Protein AF-A0A7W4D0J0-F1 (afdb_monomer)

Solvent-accessible surface area (backbone atoms only — not comparable to full-atom values): 19447 Å² total; per-residue (Å²): 85,48,72,39,85,46,61,70,65,54,60,53,56,72,41,51,43,76,65,39,27,40,36,37,38,21,31,26,84,44,58,26,41,44,49,47,51,55,49,53,53,56,49,51,52,53,43,49,76,71,70,48,55,64,28,48,69,33,36,41,41,40,35,78,34,48,88,71,75,48,74,63,45,51,44,17,53,50,44,37,49,50,46,51,52,56,42,40,76,74,67,37,57,92,37,53,45,79,44,83,39,64,39,92,66,54,66,72,56,54,52,50,57,53,43,63,74,42,67,88,49,70,63,31,56,32,35,42,34,40,51,56,46,40,54,69,75,56,46,49,48,53,52,52,38,54,76,67,48,72,44,55,80,33,40,44,97,78,33,47,41,35,40,35,36,39,38,58,62,40,59,64,86,76,88,65,92,58,68,70,65,52,49,25,21,72,79,77,64,36,44,54,47,66,60,44,54,89,25,50,31,31,42,39,37,30,34,44,26,72,63,52,61,64,42,51,51,54,52,52,44,41,66,77,56,40,81,79,28,53,72,47,46,34,42,34,37,54,40,41,79,91,42,49,69,52,31,51,51,41,52,60,68,34,41,67,60,56,60,60,32,73,79,76,44,45,79,47,79,27,64,48,63,68,56,41,50,55,50,54,52,54,53,51,53,52,46,46,56,47,25,73,75,67,34,32,24,23,38,38,40,35,56,51,44,63,64,71,50,50,54,41,51,49,42,54,49,51,57,48,58,71,69,49,85,77,56,94,36,59,48,76,41,45,27,40,79,52,50,90,56,75,85,62,72,78,46,40,60,61,40,61,77,49,35,26,38,58,43,74,63,126

Radius of gyration: 20.84 Å; Cα contacts (8 Å, |Δi|>4): 678; chains: 1; bounding box: 52×44×59 Å

Nearest PDB structures (foldseek):
  6m22-assembly1_B  TM=2.836E-01  e=1.376E-06  Homo sapiens
  7aio-assembly1_A  TM=2.657E-01  e=1.080E-05  Homo sapiens
  7aio-assembly1_B  TM=2.610E-01  e=9.007E-06  Homo sapiens
  7ain-assembly1_A  TM=2.705E-01  e=1.864E-05  Homo sapiens
  3sp1-assembly2_B  TM=3.494E-01  e=1.557E+00  Borreliella burgdorferi

Structure (mmCIF, N/CA/C/O backbone):
data_AF-A0A7W4D0J0-F1
#
_entry.id   AF-A0A7W4D0J0-F1
#
loop_
_atom_site.group_PDB
_atom_site.id
_atom_site.type_symbol
_atom_site.label_atom_id
_atom_site.label_alt_id
_atom_site.label_comp_id
_atom_site.label_asym_id
_atom_site.label_entity_id
_atom_site.label_seq_id
_atom_site.pdbx_PDB_ins_code
_atom_site.Cartn_x
_atom_site.Cartn_y
_atom_site.Cartn_z
_atom_site.occupancy
_atom_site.B_iso_or_equiv
_atom_site.auth_seq_id
_atom_site.auth_comp_id
_atom_site.auth_asym_id
_atom_site.auth_atom_id
_atom_site.pdbx_PDB_model_num
ATOM 1 N N . MET A 1 1 ? 10.693 -11.941 3.455 1.00 68.25 1 MET A N 1
ATOM 2 C CA . MET A 1 1 ? 9.264 -11.727 3.727 1.00 68.25 1 MET A CA 1
ATOM 3 C C . MET A 1 1 ? 8.551 -11.563 2.391 1.00 68.25 1 MET A C 1
ATOM 5 O O . MET A 1 1 ? 9.174 -11.011 1.487 1.00 68.25 1 MET A O 1
ATOM 9 N N . MET A 1 2 ? 7.319 -12.044 2.232 1.00 76.00 2 MET A N 1
ATOM 10 C CA . MET A 1 2 ? 6.492 -11.814 1.034 1.00 76.00 2 MET A CA 1
ATOM 11 C C . MET A 1 2 ? 5.086 -11.385 1.456 1.00 76.00 2 MET A C 1
ATOM 13 O O . MET A 1 2 ? 4.587 -11.848 2.477 1.00 76.00 2 MET A O 1
ATOM 17 N N . ILE A 1 3 ? 4.465 -10.499 0.676 1.00 83.88 3 ILE A N 1
ATOM 18 C CA . ILE A 1 3 ? 3.048 -10.170 0.835 1.00 83.88 3 ILE A CA 1
ATOM 19 C C . ILE A 1 3 ? 2.215 -11.210 0.086 1.00 83.88 3 ILE A C 1
ATOM 21 O O . ILE A 1 3 ? 2.448 -11.454 -1.100 1.00 83.88 3 ILE A O 1
ATOM 25 N N . ARG A 1 4 ? 1.243 -11.815 0.764 1.00 85.50 4 ARG A N 1
ATOM 26 C CA . ARG A 1 4 ? 0.349 -12.817 0.178 1.00 85.50 4 ARG A CA 1
ATOM 27 C C . ARG A 1 4 ? -1.093 -12.424 0.430 1.00 85.50 4 ARG A C 1
ATOM 29 O O . ARG A 1 4 ? -1.445 -12.125 1.560 1.00 85.50 4 ARG A O 1
ATOM 36 N N . GLU A 1 5 ? -1.928 -12.429 -0.608 1.00 86.94 5 GLU A N 1
ATOM 37 C CA . GLU A 1 5 ? -3.372 -12.253 -0.414 1.00 86.94 5 GLU A CA 1
ATOM 38 C C . GLU A 1 5 ? -3.950 -13.463 0.327 1.00 86.94 5 GLU A C 1
ATOM 40 O O . GLU A 1 5 ? -3.684 -14.612 -0.042 1.00 86.94 5 GLU A O 1
ATOM 45 N N . ILE A 1 6 ? -4.720 -13.184 1.373 1.00 86.81 6 ILE A N 1
ATOM 46 C CA . ILE A 1 6 ? -5.318 -14.171 2.271 1.00 86.81 6 ILE A CA 1
ATOM 47 C C . ILE A 1 6 ? -6.839 -14.014 2.312 1.00 86.81 6 ILE A C 1
ATOM 49 O O . ILE A 1 6 ? -7.385 -12.986 1.903 1.00 86.81 6 ILE A O 1
ATOM 53 N N . ASP A 1 7 ? -7.528 -15.056 2.779 1.00 86.31 7 ASP A N 1
ATOM 54 C CA . ASP A 1 7 ? -8.983 -15.032 2.912 1.00 86.31 7 ASP A CA 1
ATOM 55 C C . ASP A 1 7 ? -9.422 -14.013 3.978 1.00 86.31 7 ASP A C 1
ATOM 57 O O . ASP A 1 7 ? -8.745 -13.807 4.987 1.00 86.31 7 ASP A O 1
ATOM 61 N N . ASN A 1 8 ? -10.595 -13.416 3.772 1.00 81.75 8 ASN A N 1
ATOM 62 C CA . ASN A 1 8 ? -11.261 -12.595 4.774 1.00 81.75 8 ASN A CA 1
ATOM 63 C C . ASN A 1 8 ? -11.624 -13.375 6.042 1.00 81.75 8 ASN A C 1
ATOM 65 O O . ASN A 1 8 ? -11.704 -12.765 7.106 1.00 81.75 8 ASN A O 1
ATOM 69 N N . GLU A 1 9 ? -11.743 -14.701 5.970 1.00 85.56 9 GLU A N 1
ATOM 70 C CA . GLU A 1 9 ? -11.895 -15.536 7.165 1.00 85.56 9 GLU A CA 1
ATOM 71 C C . GLU A 1 9 ? -10.684 -15.437 8.109 1.00 85.56 9 GLU A C 1
ATOM 73 O O . GLU A 1 9 ? -10.846 -15.483 9.325 1.00 85.56 9 GLU A O 1
ATOM 78 N N . GLN A 1 10 ? -9.478 -15.170 7.595 1.00 85.12 10 GLN A N 1
ATOM 79 C CA . GLN A 1 10 ? -8.313 -14.987 8.466 1.00 85.12 10 GLN A CA 1
ATOM 80 C C . GLN A 1 10 ? -8.421 -13.725 9.326 1.00 85.12 10 GLN A C 1
ATOM 82 O O . GLN A 1 10 ? -7.955 -13.723 10.458 1.00 85.12 10 GLN A O 1
ATOM 87 N N . LEU A 1 11 ? -9.093 -12.664 8.860 1.00 87.38 11 LEU A N 1
ATOM 88 C CA . LEU A 1 11 ? -9.362 -11.501 9.717 1.00 87.38 11 LEU A CA 1
ATOM 89 C C . LEU A 1 11 ? -10.293 -11.860 10.874 1.00 87.38 11 LEU A C 1
ATOM 91 O O . LEU A 1 11 ? -10.118 -11.342 11.974 1.00 87.38 11 LEU A O 1
ATOM 95 N N . ARG A 1 12 ? -11.254 -12.761 10.647 1.00 91.00 12 ARG A N 1
ATOM 96 C CA . ARG A 1 12 ? -12.086 -13.296 11.724 1.00 91.00 12 ARG A CA 1
ATOM 97 C C . ARG A 1 12 ? -11.237 -14.078 12.721 1.00 91.00 12 ARG A C 1
ATOM 99 O O . ARG A 1 12 ? -11.352 -13.823 13.916 1.00 91.00 12 ARG A O 1
ATOM 106 N N . GLU A 1 13 ? -10.376 -14.975 12.248 1.00 90.44 13 GLU A N 1
ATOM 107 C CA . GLU A 1 13 ? -9.458 -15.740 13.103 1.00 90.44 13 GLU A CA 1
ATOM 108 C C . GLU A 1 13 ? -8.571 -14.811 13.947 1.00 90.44 13 GLU A C 1
ATOM 110 O O . GLU A 1 13 ? -8.467 -14.997 15.159 1.00 90.44 13 GLU A O 1
ATOM 115 N N . CYS A 1 14 ? -8.041 -13.735 13.354 1.00 89.50 14 CYS A N 1
ATOM 116 C CA . CYS A 1 14 ? -7.263 -12.713 14.059 1.00 89.50 14 CYS A CA 1
ATOM 117 C C . CYS A 1 14 ? -8.036 -11.982 15.161 1.00 89.50 14 CYS A C 1
ATOM 119 O O . CYS A 1 14 ? -7.408 -11.339 15.995 1.00 89.50 14 CYS A O 1
ATOM 121 N N . MET A 1 15 ? -9.371 -12.009 15.158 1.00 92.69 15 MET A N 1
ATOM 122 C CA . MET A 1 15 ? -10.219 -11.303 16.125 1.00 92.69 15 MET A CA 1
ATOM 123 C C . MET A 1 15 ? -10.783 -12.219 17.221 1.00 92.69 15 MET A C 1
ATOM 125 O O . MET A 1 15 ? -11.384 -11.714 18.174 1.00 92.69 15 MET A O 1
ATOM 129 N N . VAL A 1 16 ? -10.580 -13.537 17.123 1.00 94.06 16 VAL A N 1
ATOM 130 C CA . VAL A 1 16 ? -11.075 -14.532 18.086 1.00 94.06 16 VAL A CA 1
ATOM 131 C C . VAL A 1 16 ? -9.975 -14.932 19.073 1.00 94.06 16 VAL A C 1
ATOM 133 O O . VAL A 1 16 ? -8.853 -15.241 18.680 1.00 94.06 16 VAL A O 1
ATOM 136 N N . GLY A 1 17 ? -10.277 -14.933 20.374 1.00 92.81 17 GLY A N 1
ATOM 137 C CA . GLY A 1 17 ? -9.330 -15.293 21.441 1.00 92.81 17 GLY A CA 1
ATOM 138 C C . GLY A 1 17 ? -9.181 -14.232 22.534 1.00 92.81 17 GLY A C 1
ATOM 139 O O . GLY A 1 17 ? -10.081 -13.423 22.748 1.00 92.81 17 GLY A O 1
ATOM 140 N N . THR A 1 18 ? -8.052 -14.263 23.247 1.00 89.56 18 THR A N 1
ATOM 141 C CA . THR A 1 18 ? -7.805 -13.444 24.450 1.00 89.56 18 THR A CA 1
ATOM 142 C C . THR A 1 18 ? -6.736 -12.376 24.274 1.00 89.56 18 THR A C 1
ATOM 144 O O . THR A 1 18 ? -6.814 -11.334 24.921 1.00 89.56 18 THR A O 1
ATOM 147 N N . ASP A 1 19 ? -5.757 -12.617 23.408 1.00 91.25 19 ASP A N 1
ATOM 148 C CA . ASP A 1 19 ? -4.592 -11.751 23.268 1.00 91.25 19 ASP A CA 1
ATOM 149 C C . ASP A 1 19 ? -4.904 -10.482 22.467 1.00 91.25 19 ASP A C 1
ATOM 151 O O . ASP A 1 19 ? -5.725 -10.507 21.543 1.00 91.25 19 ASP A O 1
ATOM 155 N N . PRO A 1 20 ? -4.280 -9.345 22.810 1.00 92.81 20 PRO A N 1
ATOM 156 C CA . PRO A 1 20 ? -4.584 -8.072 22.182 1.00 92.81 20 PRO A CA 1
ATOM 157 C C . PRO A 1 20 ? -4.131 -8.017 20.728 1.00 92.81 20 PRO A C 1
ATOM 159 O O . PRO A 1 20 ? -3.080 -8.533 20.341 1.00 92.81 20 PRO A O 1
ATOM 162 N N . VAL A 1 21 ? -4.932 -7.308 19.935 1.00 95.56 21 VAL A N 1
ATOM 163 C CA . VAL A 1 21 ? -4.672 -7.040 18.521 1.00 95.56 21 VAL A CA 1
ATOM 164 C C . VAL A 1 21 ? -4.492 -5.545 18.336 1.00 95.56 21 VAL A C 1
ATOM 166 O O . VAL A 1 21 ? -5.373 -4.757 18.694 1.00 95.56 21 VAL A O 1
ATOM 169 N N . LEU A 1 22 ? -3.365 -5.148 17.750 1.00 96.50 22 LEU A N 1
ATOM 170 C CA . LEU A 1 22 ? -3.152 -3.767 17.332 1.00 96.50 22 LEU A CA 1
ATOM 171 C C . LEU A 1 22 ? -3.845 -3.533 15.988 1.00 96.50 22 LEU A C 1
ATOM 173 O O . LEU A 1 22 ? -3.577 -4.232 15.018 1.00 96.50 22 LEU A O 1
ATOM 177 N N . VAL A 1 23 ? -4.695 -2.520 15.902 1.00 97.06 23 VAL A N 1
ATOM 178 C CA . VAL A 1 23 ? -5.321 -2.079 14.658 1.00 97.06 23 VAL A CA 1
ATOM 179 C C . VAL A 1 23 ? -4.812 -0.684 14.326 1.00 97.06 23 VAL A C 1
ATOM 181 O O . VAL A 1 23 ? -5.053 0.265 15.068 1.00 97.06 23 VAL A O 1
ATOM 184 N N . VAL A 1 24 ? -4.098 -0.548 13.212 1.00 96.50 24 VAL A N 1
ATOM 185 C CA . VAL A 1 24 ? -3.549 0.731 12.752 1.00 96.50 24 VAL A CA 1
ATOM 186 C C . VAL A 1 24 ? -4.387 1.235 11.589 1.00 96.50 24 VAL A C 1
ATOM 188 O O . VAL A 1 24 ? -4.490 0.564 10.565 1.00 96.50 24 VAL A O 1
ATOM 191 N N . ILE A 1 25 ? -4.951 2.432 11.724 1.00 96.19 25 ILE A N 1
ATOM 192 C CA . ILE A 1 25 ? -5.679 3.107 10.646 1.00 96.19 25 ILE A CA 1
ATOM 193 C C . ILE A 1 25 ? -5.084 4.486 10.397 1.00 96.19 25 ILE A C 1
ATOM 195 O O . ILE A 1 25 ? -4.613 5.153 11.319 1.00 96.19 25 ILE A O 1
ATOM 199 N N . ALA A 1 26 ? -5.150 4.947 9.149 1.00 93.44 26 ALA A N 1
ATOM 200 C CA . ALA A 1 26 ? -4.758 6.310 8.813 1.00 93.44 26 ALA A CA 1
ATOM 201 C C . ALA A 1 26 ? -5.806 7.027 7.958 1.00 93.44 26 ALA A C 1
ATOM 203 O O . ALA A 1 26 ? -5.561 7.250 6.767 1.00 93.44 26 ALA A O 1
ATOM 204 N N . PRO A 1 27 ? -6.971 7.391 8.536 1.00 90.81 27 PRO A N 1
ATOM 205 C CA . PRO A 1 27 ? -8.002 8.121 7.816 1.00 90.81 27 PRO A CA 1
ATOM 206 C C . PRO A 1 27 ? -7.421 9.354 7.120 1.00 90.81 27 PRO A C 1
ATOM 208 O O . PRO A 1 27 ? -6.717 10.168 7.720 1.00 90.81 27 PRO A O 1
ATOM 211 N N . ASN A 1 28 ? -7.706 9.470 5.827 1.00 85.62 28 ASN A N 1
ATOM 212 C CA . ASN A 1 28 ? -7.154 10.507 4.962 1.00 85.62 28 ASN A CA 1
ATOM 213 C C . ASN A 1 28 ? -8.304 11.193 4.205 1.00 85.62 28 ASN A C 1
ATOM 215 O O . ASN A 1 28 ? -9.432 11.218 4.696 1.00 85.62 28 ASN A O 1
ATOM 219 N N . PHE A 1 29 ? -8.050 11.752 3.022 1.00 80.88 29 PHE A N 1
ATOM 220 C CA . PHE A 1 29 ? -9.083 12.390 2.192 1.00 80.88 29 PHE A CA 1
ATOM 221 C C . PHE A 1 29 ? -10.245 11.454 1.824 1.00 80.88 29 PHE A C 1
ATOM 223 O O . PHE A 1 29 ? -11.353 11.914 1.585 1.00 80.88 29 PHE A O 1
ATOM 230 N N . GLU A 1 30 ? -9.981 10.151 1.784 1.00 81.94 30 GLU A N 1
ATOM 231 C CA . GLU A 1 30 ? -10.889 9.124 1.278 1.00 81.94 30 GLU A CA 1
ATOM 232 C C . GLU A 1 30 ? -11.608 8.404 2.419 1.00 81.94 30 GLU A C 1
ATOM 234 O O . GLU A 1 30 ? -11.058 8.212 3.506 1.00 81.94 30 GLU A O 1
ATOM 239 N N . GLU A 1 31 ? -12.803 7.895 2.141 1.00 86.75 31 GLU A N 1
ATOM 240 C CA . GLU A 1 31 ? -13.633 7.174 3.108 1.00 86.75 31 GLU A CA 1
ATOM 241 C C . GLU A 1 31 ? -13.147 5.741 3.382 1.00 86.75 31 GLU A C 1
ATOM 243 O O . GLU A 1 31 ? -13.713 5.042 4.218 1.00 86.75 31 GLU A O 1
ATOM 248 N N . ARG A 1 32 ? -12.086 5.282 2.708 1.00 90.38 32 ARG A N 1
ATOM 249 C CA . ARG A 1 32 ? -11.657 3.873 2.701 1.00 90.38 32 ARG A CA 1
ATOM 250 C C . ARG A 1 32 ? -11.250 3.339 4.077 1.00 90.38 32 ARG A C 1
ATOM 252 O O . ARG A 1 32 ? -11.619 2.215 4.404 1.00 90.38 32 ARG A O 1
ATOM 259 N N . SER A 1 33 ? -10.591 4.149 4.907 1.00 93.00 33 SER A N 1
ATOM 260 C CA . SER A 1 33 ? -10.287 3.760 6.296 1.00 93.00 33 SER A CA 1
ATOM 261 C C . SER A 1 33 ? -11.520 3.714 7.191 1.00 93.00 33 SER A C 1
ATOM 263 O O . SER A 1 33 ? -11.557 2.918 8.121 1.00 93.00 33 SER A O 1
ATOM 265 N N . ARG A 1 34 ? -12.547 4.526 6.908 1.00 92.19 34 ARG A N 1
ATOM 266 C CA . ARG A 1 34 ? -13.834 4.420 7.613 1.00 92.19 34 ARG A CA 1
ATOM 267 C C . ARG A 1 34 ? -14.548 3.134 7.221 1.00 92.19 34 ARG A C 1
ATOM 269 O O . ARG A 1 34 ? -14.943 2.378 8.090 1.00 92.19 34 ARG A O 1
ATOM 276 N N . GLY A 1 35 ? -14.571 2.821 5.927 1.00 92.50 35 GLY A N 1
ATOM 277 C CA . GLY A 1 35 ? -15.095 1.546 5.444 1.00 92.50 35 GLY A CA 1
ATOM 278 C C . GLY A 1 35 ? -14.387 0.323 6.039 1.00 92.50 35 GLY A C 1
ATOM 279 O O . GLY A 1 35 ? -15.026 -0.695 6.287 1.00 92.50 35 GLY A O 1
ATOM 280 N N . PHE A 1 36 ? -13.083 0.424 6.317 1.00 95.25 36 PHE A N 1
ATOM 281 C CA . PHE A 1 36 ? -12.361 -0.605 7.067 1.00 95.25 36 PHE A CA 1
ATOM 282 C C . PHE A 1 36 ? -12.853 -0.713 8.520 1.00 95.25 36 PHE A C 1
ATOM 284 O O . PHE A 1 36 ? -13.129 -1.821 8.975 1.00 95.25 36 PHE A O 1
ATOM 291 N N . VAL A 1 37 ? -13.004 0.412 9.231 1.00 95.81 37 VAL A N 1
ATOM 292 C CA . VAL A 1 37 ? -13.551 0.438 10.602 1.00 95.81 37 VAL A CA 1
ATOM 293 C C . VAL A 1 37 ? -14.946 -0.187 10.643 1.00 95.81 37 VAL A C 1
ATOM 295 O O . VAL A 1 37 ? -15.164 -1.105 11.431 1.00 95.81 37 VAL A O 1
ATOM 298 N N . ASP A 1 38 ? -15.843 0.220 9.742 1.00 94.38 38 ASP A N 1
ATOM 299 C CA . ASP A 1 38 ? -17.196 -0.335 9.621 1.00 94.38 38 ASP A CA 1
ATOM 300 C C . ASP A 1 38 ? -17.161 -1.859 9.430 1.00 94.38 38 ASP A C 1
ATOM 302 O O . ASP A 1 38 ? -17.920 -2.596 10.061 1.00 94.38 38 ASP A O 1
ATOM 306 N N . HIS A 1 39 ? -16.248 -2.352 8.585 1.00 94.44 39 HIS A N 1
ATOM 307 C CA . HIS A 1 39 ? -16.091 -3.782 8.337 1.00 94.44 39 HIS A CA 1
ATOM 308 C C . HIS A 1 39 ? -15.617 -4.543 9.581 1.00 94.44 39 HIS A C 1
ATOM 310 O O . HIS A 1 39 ? -16.178 -5.588 9.907 1.00 94.44 39 HIS A O 1
ATOM 316 N N . VAL A 1 40 ? -14.608 -4.022 10.287 1.00 95.12 40 VAL A N 1
ATOM 317 C CA . VAL A 1 40 ? -14.079 -4.635 11.516 1.00 95.12 40 VAL A CA 1
ATOM 318 C C . VAL A 1 40 ? -15.145 -4.668 12.609 1.00 95.12 40 VAL A C 1
ATOM 320 O O . VAL A 1 40 ? -15.327 -5.701 13.251 1.00 95.12 40 VAL A O 1
ATOM 323 N N . LEU A 1 41 ? -15.884 -3.574 12.805 1.00 95.12 41 LEU A N 1
ATOM 324 C CA . LEU A 1 41 ? -16.959 -3.504 13.798 1.00 95.12 41 LEU A CA 1
ATOM 325 C C . LEU A 1 41 ? -18.107 -4.464 13.458 1.00 95.12 41 LEU A C 1
ATOM 327 O O . LEU A 1 41 ? -18.546 -5.226 14.320 1.00 95.12 41 LEU A O 1
ATOM 331 N N . ALA A 1 42 ? -18.534 -4.512 12.193 1.00 94.69 42 ALA A N 1
ATOM 332 C CA . ALA A 1 42 ? -19.564 -5.444 11.742 1.00 94.69 42 ALA A CA 1
ATOM 333 C C . ALA A 1 42 ? -19.135 -6.912 11.901 1.00 94.69 42 ALA A C 1
ATOM 335 O O . ALA A 1 42 ? -19.941 -7.754 12.298 1.00 94.69 42 ALA A O 1
ATOM 336 N N . LEU A 1 43 ? -17.871 -7.230 11.609 1.00 94.25 43 LEU A N 1
ATOM 337 C CA . LEU A 1 43 ? -17.328 -8.571 11.807 1.00 94.25 43 LEU A CA 1
ATOM 338 C C . LEU A 1 43 ? -17.276 -8.934 13.295 1.00 94.25 43 LEU A C 1
ATOM 340 O O . LEU A 1 43 ? -17.685 -10.030 13.670 1.00 94.25 43 LEU A O 1
ATOM 344 N N . ARG A 1 44 ? -16.850 -8.001 14.152 1.00 94.25 44 ARG A N 1
ATOM 345 C CA . ARG A 1 44 ? -16.835 -8.186 15.607 1.00 94.25 44 ARG A CA 1
ATOM 346 C C . ARG A 1 44 ? -18.223 -8.495 16.161 1.00 94.25 44 ARG A C 1
ATOM 348 O O . ARG A 1 44 ? -18.349 -9.414 16.964 1.00 94.25 44 ARG A O 1
ATOM 355 N N . ALA A 1 45 ? -19.243 -7.755 15.727 1.00 94.75 45 ALA A N 1
ATOM 356 C CA . ALA A 1 45 ? -20.625 -7.983 16.141 1.00 94.75 45 ALA A CA 1
ATOM 357 C C . ALA A 1 45 ? -21.085 -9.406 15.784 1.00 94.75 45 ALA A C 1
ATOM 359 O O . ALA A 1 45 ? -21.570 -10.122 16.650 1.00 94.75 45 ALA A O 1
ATOM 360 N N . ARG A 1 46 ? -20.808 -9.866 14.555 1.00 95.00 46 ARG A N 1
ATOM 361 C CA . ARG A 1 46 ? -21.128 -11.240 14.126 1.00 95.00 46 ARG A CA 1
ATOM 362 C C . ARG A 1 46 ? -20.427 -12.302 14.972 1.00 95.00 46 ARG A C 1
ATOM 364 O O . ARG A 1 46 ? -21.068 -13.240 15.420 1.00 95.00 46 ARG A O 1
ATOM 371 N N . ILE A 1 47 ? -19.129 -12.135 15.234 1.00 94.75 47 ILE A N 1
ATOM 372 C CA . ILE A 1 47 ? -18.366 -13.060 16.090 1.00 94.75 47 ILE A CA 1
ATOM 373 C C . ILE A 1 47 ? -18.957 -13.095 17.511 1.00 94.75 47 ILE A C 1
ATOM 375 O O . ILE A 1 47 ? -19.045 -14.163 18.118 1.00 94.75 47 ILE A O 1
ATOM 379 N N . SER A 1 48 ? -19.391 -11.940 18.028 1.00 93.56 48 SER A N 1
ATOM 380 C CA . SER A 1 48 ? -20.071 -11.845 19.322 1.00 93.56 48 SER A CA 1
ATOM 381 C C . SER A 1 48 ? -21.409 -12.586 19.328 1.00 93.56 48 SER A C 1
ATOM 383 O O . SER A 1 48 ? -21.695 -13.299 20.288 1.00 93.56 48 SER A O 1
ATOM 385 N N . ASP A 1 49 ? -22.215 -12.432 18.275 1.00 95.50 49 ASP A N 1
ATOM 386 C CA . ASP A 1 49 ? -23.515 -13.102 18.124 1.00 95.50 49 ASP A CA 1
ATOM 387 C C . ASP A 1 49 ? -23.363 -14.631 18.051 1.00 95.50 49 ASP A C 1
ATOM 389 O O . ASP A 1 49 ? -24.231 -15.376 18.506 1.00 95.50 49 ASP A O 1
ATOM 393 N N . GLU A 1 50 ? -22.231 -15.108 17.530 1.00 95.38 50 GLU A N 1
ATOM 394 C CA . GLU A 1 50 ? -21.852 -16.524 17.509 1.00 95.38 50 GLU A CA 1
ATOM 395 C C . GLU A 1 50 ? -21.353 -17.048 18.872 1.00 95.38 50 GLU A C 1
ATOM 397 O O . GLU A 1 50 ? -21.106 -18.245 19.022 1.00 95.38 50 GLU A O 1
ATOM 402 N N . GLY A 1 51 ? -21.205 -16.179 19.879 1.00 94.25 51 GLY A N 1
ATOM 403 C CA . GLY A 1 51 ? -20.742 -16.542 21.221 1.00 94.25 51 GLY A CA 1
ATOM 404 C C . GLY A 1 51 ? -19.247 -16.862 21.306 1.00 94.25 51 GLY A C 1
ATOM 405 O O . GLY A 1 51 ? -18.806 -17.486 22.274 1.00 94.25 51 GLY A O 1
ATOM 406 N N . LEU A 1 52 ? -18.460 -16.460 20.305 1.00 94.62 52 LEU A N 1
ATOM 407 C CA . LEU A 1 52 ? -17.017 -16.686 20.279 1.00 94.62 52 LEU A CA 1
ATOM 408 C C . LEU A 1 52 ? -16.274 -15.618 21.103 1.00 94.62 52 LEU A C 1
ATOM 410 O O . LEU A 1 52 ? -16.686 -14.455 21.136 1.00 94.62 52 LEU A O 1
ATOM 414 N N . PRO A 1 53 ? -15.158 -15.978 21.768 1.00 94.31 53 PRO A N 1
ATOM 415 C CA . PRO A 1 53 ? -14.384 -15.026 22.554 1.00 94.31 53 PRO A CA 1
ATOM 416 C C . PRO A 1 53 ? -13.749 -13.973 21.644 1.00 94.31 53 PRO A C 1
ATOM 418 O O . PRO A 1 53 ? -13.084 -14.309 20.666 1.00 94.31 53 PRO A O 1
ATOM 421 N N . LEU A 1 54 ? -13.925 -12.700 21.989 1.00 94.50 54 LEU A N 1
ATOM 422 C CA . LEU A 1 54 ? -13.401 -11.575 21.224 1.00 94.50 54 LEU A CA 1
ATOM 423 C C . LEU A 1 54 ? -12.079 -11.066 21.795 1.00 94.50 54 LEU A C 1
ATOM 425 O O . LEU A 1 54 ? -12.042 -10.586 22.931 1.00 94.50 54 LEU A O 1
ATOM 429 N N . ARG A 1 55 ? -11.039 -11.032 20.955 1.00 94.31 55 ARG A N 1
ATOM 430 C CA . ARG A 1 55 ? -9.763 -10.395 21.302 1.00 94.31 55 ARG A CA 1
ATOM 431 C C . ARG A 1 55 ? -9.970 -8.903 21.595 1.00 94.31 55 ARG A C 1
ATOM 433 O O . ARG A 1 55 ? -10.787 -8.246 20.927 1.00 94.31 55 ARG A O 1
ATOM 440 N N . PRO A 1 56 ? -9.258 -8.324 22.576 1.00 94.00 56 PRO A N 1
ATOM 441 C CA . PRO A 1 56 ? -9.280 -6.887 22.798 1.00 94.00 56 PRO A CA 1
ATOM 442 C C . PRO A 1 56 ? -8.574 -6.166 21.641 1.00 94.00 56 PRO A C 1
ATOM 444 O O . PRO A 1 56 ? -7.421 -6.450 21.325 1.00 94.00 56 PRO A O 1
ATOM 447 N N . LEU A 1 57 ? -9.266 -5.210 21.014 1.00 95.69 57 LEU A N 1
ATOM 448 C CA . LEU A 1 57 ? -8.685 -4.383 19.954 1.00 95.69 57 LEU A CA 1
ATOM 449 C C . LEU A 1 57 ? -8.075 -3.116 20.552 1.00 95.69 57 LEU A C 1
ATOM 451 O O . LEU A 1 57 ? -8.701 -2.442 21.373 1.00 95.69 57 LEU A O 1
ATOM 455 N N . ARG A 1 58 ? -6.863 -2.786 20.117 1.00 96.00 58 ARG A N 1
ATOM 456 C CA . ARG A 1 58 ? -6.132 -1.566 20.465 1.00 96.00 58 ARG A CA 1
ATOM 457 C C . ARG A 1 58 ? -5.959 -0.761 19.191 1.00 96.00 58 ARG A C 1
ATOM 459 O O . ARG A 1 58 ? -5.355 -1.248 18.247 1.00 96.00 58 ARG A O 1
ATOM 466 N N . TRP A 1 59 ? -6.511 0.440 19.140 1.00 97.12 59 TRP A N 1
ATOM 467 C CA . TRP A 1 59 ? -6.559 1.232 17.916 1.00 97.12 59 TRP A CA 1
ATOM 468 C C . TRP A 1 59 ? -5.488 2.310 17.936 1.00 97.12 59 TRP A C 1
ATOM 470 O O . TRP A 1 59 ? -5.452 3.122 18.854 1.00 97.12 59 TRP A O 1
ATOM 480 N N . LEU A 1 60 ? -4.659 2.360 16.899 1.00 96.75 60 LEU A N 1
ATOM 481 C CA . LEU A 1 60 ? -3.748 3.463 16.632 1.00 96.75 60 LEU A CA 1
ATOM 482 C C . LEU A 1 60 ? -4.236 4.222 15.395 1.00 96.75 60 LEU A C 1
ATOM 484 O O . LEU A 1 60 ? -4.169 3.724 14.270 1.00 96.75 60 LEU A O 1
ATOM 488 N N . VAL A 1 61 ? -4.731 5.437 15.612 1.00 96.50 61 VAL A N 1
ATOM 489 C CA . VAL A 1 61 ? -5.243 6.325 14.566 1.00 96.50 61 VAL A CA 1
ATOM 490 C C . VAL A 1 61 ? -4.183 7.366 14.226 1.00 96.50 61 VAL A C 1
ATOM 492 O O . VAL A 1 61 ? -3.888 8.249 15.034 1.00 96.50 61 VAL A O 1
ATOM 495 N N . LEU A 1 62 ? -3.627 7.285 13.018 1.00 94.81 62 LEU A N 1
ATOM 496 C CA . LEU A 1 62 ? -2.597 8.200 12.523 1.00 94.81 62 LEU A CA 1
ATOM 497 C C . LEU A 1 62 ? -3.198 9.210 11.537 1.00 94.81 62 LEU A C 1
ATOM 499 O O . LEU A 1 62 ? -3.802 8.823 10.541 1.00 94.81 62 LEU A O 1
ATOM 503 N N . ILE A 1 63 ? -2.993 10.511 11.752 1.00 92.44 63 ILE A N 1
ATOM 504 C CA . ILE A 1 63 ? -3.355 11.543 10.764 1.00 92.44 63 ILE A CA 1
ATOM 505 C C . ILE A 1 63 ? -2.094 12.249 10.282 1.00 92.44 63 ILE A C 1
ATOM 507 O O . ILE A 1 63 ? -1.412 12.900 11.065 1.00 92.44 63 ILE A O 1
ATOM 511 N N . PHE A 1 64 ? -1.826 12.192 8.979 1.00 88.88 64 PHE A N 1
ATOM 512 C CA . PHE A 1 64 ? -0.725 12.921 8.347 1.00 88.88 64 PHE A CA 1
ATOM 513 C C . PHE A 1 64 ? -1.163 14.345 7.988 1.00 88.88 64 PHE A C 1
ATOM 515 O O . PHE A 1 64 ? -1.978 14.514 7.078 1.00 88.88 64 PHE A O 1
ATOM 522 N N . GLN A 1 65 ? -0.637 15.360 8.671 1.00 85.69 65 GLN A N 1
ATOM 523 C CA . GLN A 1 65 ? -1.005 16.771 8.505 1.00 85.69 65 GLN A CA 1
ATOM 524 C C . GLN A 1 65 ? 0.107 17.575 7.836 1.00 85.69 65 GLN A C 1
ATOM 526 O O . GLN A 1 65 ? 1.264 17.451 8.219 1.00 85.69 65 GLN A O 1
ATOM 531 N N . GLY A 1 66 ? -0.240 18.407 6.854 1.00 82.19 66 GLY A N 1
ATOM 532 C CA . GLY A 1 66 ? 0.726 19.322 6.242 1.00 82.19 66 GLY A CA 1
ATOM 533 C C . GLY A 1 66 ? 1.229 20.395 7.215 1.00 82.19 66 GLY A C 1
ATOM 534 O O . GLY A 1 66 ? 0.491 20.817 8.103 1.00 82.19 66 GLY A O 1
ATOM 535 N N . ASP A 1 67 ? 2.453 20.888 6.996 1.00 76.81 67 ASP A N 1
ATOM 536 C CA . ASP A 1 67 ? 3.038 21.989 7.786 1.00 76.81 67 ASP A CA 1
ATOM 537 C C . ASP A 1 67 ? 2.205 23.285 7.714 1.00 76.81 67 ASP A C 1
ATOM 539 O O . ASP A 1 67 ? 2.195 24.079 8.651 1.00 76.81 67 ASP A O 1
ATOM 543 N N . ASN A 1 68 ? 1.467 23.474 6.613 1.00 78.50 68 ASN A N 1
ATOM 544 C CA . ASN A 1 68 ? 0.470 24.529 6.435 1.00 78.50 68 ASN A CA 1
ATOM 545 C C . ASN A 1 68 ? -0.904 23.884 6.186 1.00 78.50 68 ASN A C 1
ATOM 547 O O . ASN A 1 68 ? -1.215 23.568 5.030 1.00 78.50 68 ASN A O 1
ATOM 551 N N . PRO A 1 69 ? -1.717 23.664 7.238 1.00 75.69 69 PRO A N 1
ATOM 552 C CA . PRO A 1 69 ? -3.000 22.989 7.112 1.00 75.69 69 PRO A CA 1
ATOM 553 C C . PRO A 1 69 ? -3.907 23.686 6.101 1.00 75.69 69 PRO A C 1
ATOM 555 O O . PRO A 1 69 ? -4.151 24.891 6.183 1.00 75.69 69 PRO A O 1
ATOM 558 N N . ASN A 1 70 ? -4.430 22.918 5.152 1.00 80.88 70 ASN A N 1
ATOM 559 C CA . ASN A 1 70 ? -5.368 23.409 4.147 1.00 80.88 70 ASN A CA 1
ATOM 560 C C . ASN A 1 70 ? -6.740 22.729 4.292 1.00 80.88 70 ASN A C 1
ATOM 562 O O . ASN A 1 70 ? -6.977 21.921 5.194 1.00 80.88 70 ASN A O 1
ATOM 566 N N . PHE A 1 71 ? -7.664 23.050 3.384 1.00 81.75 71 PHE A N 1
ATOM 567 C CA . PHE A 1 71 ? -8.992 22.431 3.354 1.00 81.75 71 PHE A CA 1
ATOM 568 C C . PHE A 1 71 ? -8.931 20.894 3.357 1.00 81.75 71 PHE A C 1
ATOM 570 O O . PHE A 1 71 ? -9.717 20.246 4.047 1.00 81.75 71 PHE A O 1
ATOM 577 N N . LEU A 1 72 ? -7.976 20.307 2.632 1.00 79.81 72 LEU A N 1
ATOM 578 C CA . LEU A 1 72 ? -7.830 18.863 2.537 1.00 79.81 72 LEU A CA 1
ATOM 579 C C . LEU A 1 72 ? -7.371 18.252 3.876 1.00 79.81 72 LEU A C 1
ATOM 581 O O . LEU A 1 72 ? -7.851 17.180 4.235 1.00 79.81 72 LEU A O 1
ATOM 585 N N . ASP A 1 73 ? -6.532 18.929 4.669 1.00 83.19 73 ASP A N 1
ATOM 586 C CA . ASP A 1 73 ? -6.233 18.508 6.053 1.00 83.19 73 ASP A CA 1
ATOM 587 C C . ASP A 1 73 ? -7.477 18.571 6.959 1.00 83.19 73 ASP A C 1
ATOM 589 O O . ASP A 1 73 ? -7.664 17.713 7.826 1.00 83.19 73 ASP A O 1
ATOM 593 N N . GLY A 1 74 ? -8.379 19.526 6.706 1.00 86.31 74 GLY A N 1
ATOM 594 C CA . GLY A 1 74 ? -9.706 19.573 7.323 1.00 86.31 74 GLY A CA 1
ATOM 595 C C . GLY A 1 74 ? -10.550 18.329 7.016 1.00 86.31 74 GLY A C 1
ATOM 596 O O . GLY A 1 74 ? -11.148 17.757 7.930 1.00 86.31 74 GLY A O 1
ATOM 597 N N . VAL A 1 75 ? -10.542 17.860 5.761 1.00 87.25 75 VAL A N 1
ATOM 598 C CA . VAL A 1 75 ? -11.225 16.620 5.340 1.00 87.25 75 VAL A CA 1
ATOM 599 C C . VAL A 1 75 ? -10.638 15.391 6.044 1.00 87.25 75 VAL A C 1
ATOM 601 O O . VAL A 1 75 ? -11.400 14.589 6.585 1.00 87.25 75 VAL A O 1
ATOM 604 N N . LYS A 1 76 ? -9.303 15.264 6.128 1.00 88.69 76 LYS A N 1
ATOM 605 C CA . LYS A 1 76 ? -8.655 14.174 6.892 1.00 88.69 76 LYS A CA 1
ATOM 606 C C . LYS A 1 76 ? -9.111 14.172 8.349 1.00 88.69 76 LYS A C 1
ATOM 608 O O . LYS A 1 76 ? -9.514 13.140 8.880 1.00 88.69 76 LYS A O 1
ATOM 613 N N . GLY A 1 77 ? -9.076 15.345 8.987 1.00 90.00 77 GLY A N 1
ATOM 614 C CA . GLY A 1 77 ? -9.479 15.515 10.381 1.00 90.00 77 GLY A CA 1
ATOM 615 C C . GLY A 1 77 ? -10.949 15.172 10.619 1.00 90.00 77 GLY A C 1
ATOM 616 O O . GLY A 1 77 ? -11.281 14.610 11.660 1.00 90.00 77 GLY A O 1
ATOM 617 N N . HIS A 1 78 ? -11.825 15.474 9.659 1.00 92.19 78 HIS A N 1
ATOM 618 C CA . HIS A 1 78 ? -13.232 15.074 9.692 1.00 92.19 78 HIS A CA 1
ATOM 619 C C . HIS A 1 78 ? -13.407 13.557 9.598 1.00 92.19 78 HIS A C 1
ATOM 621 O O . HIS A 1 78 ? -14.113 12.975 10.420 1.00 92.19 78 HIS A O 1
ATOM 627 N N . ASN A 1 79 ? -12.733 12.903 8.648 1.00 91.44 79 ASN A N 1
ATOM 628 C CA . ASN A 1 79 ? -12.810 11.450 8.484 1.00 91.44 79 ASN A CA 1
ATOM 629 C C . ASN A 1 79 ? -12.260 10.702 9.703 1.00 91.44 79 ASN A C 1
ATOM 631 O O . ASN A 1 79 ? -12.874 9.737 10.154 1.00 91.44 79 ASN A O 1
ATOM 635 N N . ALA A 1 80 ? -11.154 11.176 10.277 1.00 93.44 80 ALA A N 1
ATOM 636 C CA . ALA A 1 80 ? -10.601 10.599 11.493 1.00 93.44 80 ALA A CA 1
ATOM 637 C C . ALA A 1 80 ? -11.513 10.799 12.706 1.00 93.44 80 ALA A C 1
ATOM 639 O O . ALA A 1 80 ? -11.733 9.856 13.457 1.00 93.44 80 ALA A O 1
ATOM 640 N N . ARG A 1 81 ? -12.096 11.996 12.875 1.00 94.19 81 ARG A N 1
ATOM 641 C CA . ARG A 1 81 ? -13.067 12.251 13.948 1.00 94.19 81 ARG A CA 1
ATOM 642 C C . ARG A 1 81 ? -14.266 11.319 13.853 1.00 94.19 81 ARG A C 1
ATOM 644 O O . ARG A 1 81 ? -14.644 10.754 14.867 1.00 94.19 81 ARG A O 1
ATOM 651 N N . LYS A 1 82 ? -14.817 11.114 12.653 1.00 94.31 82 LYS A N 1
ATOM 652 C CA . LYS A 1 82 ? -15.917 10.163 12.450 1.00 94.31 82 LYS A CA 1
ATOM 653 C C . LYS A 1 82 ? -15.536 8.739 12.850 1.00 94.31 82 LYS A C 1
ATOM 655 O O . LYS A 1 82 ? -16.256 8.155 13.646 1.00 94.31 82 LYS A O 1
ATOM 660 N N . ALA A 1 83 ? -14.387 8.243 12.382 1.00 94.44 83 ALA A N 1
ATOM 661 C CA . ALA A 1 83 ? -13.893 6.918 12.761 1.00 94.44 83 ALA A CA 1
ATOM 662 C C . ALA A 1 83 ? -13.720 6.784 14.286 1.00 94.44 83 ALA A C 1
ATOM 664 O O . ALA A 1 83 ? -14.151 5.803 14.877 1.00 94.44 83 ALA A O 1
ATOM 665 N N . ILE A 1 84 ? -13.140 7.791 14.947 1.00 95.62 84 ILE A N 1
ATOM 666 C CA . ILE A 1 84 ? -12.972 7.796 16.409 1.00 95.62 84 ILE A CA 1
ATOM 667 C C . ILE A 1 84 ? -14.331 7.822 17.121 1.00 95.62 84 ILE A C 1
ATOM 669 O O . ILE A 1 84 ? -14.525 7.085 18.080 1.00 95.62 84 ILE A O 1
ATOM 673 N N . THR A 1 85 ? -15.284 8.637 16.660 1.00 95.50 85 THR A N 1
ATOM 674 C CA . THR A 1 85 ? -16.638 8.688 17.234 1.00 95.50 85 THR A CA 1
ATOM 675 C C . THR A 1 85 ? -17.364 7.350 17.098 1.00 95.50 85 THR A C 1
ATOM 677 O O . THR A 1 85 ? -17.986 6.914 18.060 1.00 95.50 85 THR A O 1
ATOM 680 N N . GLU A 1 86 ? -17.256 6.689 15.944 1.00 94.50 86 GLU A N 1
ATOM 681 C CA . GLU A 1 86 ? -17.797 5.342 15.714 1.00 94.50 86 GLU A CA 1
ATOM 682 C C . GLU A 1 86 ? -17.162 4.331 16.691 1.00 94.50 86 GLU A C 1
ATOM 684 O O . GLU A 1 86 ? -17.874 3.614 17.387 1.00 94.50 86 GLU A O 1
ATOM 689 N N . LEU A 1 87 ? -15.834 4.352 16.856 1.00 96.19 87 LEU A N 1
ATOM 690 C CA . LEU A 1 87 ? -15.133 3.500 17.828 1.00 96.19 87 LEU A CA 1
ATOM 691 C C . LEU A 1 87 ? -15.549 3.780 19.284 1.00 96.19 87 LEU A C 1
ATOM 693 O O . LEU A 1 87 ? -15.679 2.855 20.084 1.00 96.19 87 LEU A O 1
ATOM 697 N N . TYR A 1 88 ? -15.758 5.044 19.652 1.00 96.31 88 TYR A N 1
ATOM 698 C CA . TYR A 1 88 ? -16.176 5.417 21.008 1.00 96.31 88 TYR A CA 1
ATOM 699 C C . TYR A 1 88 ? -17.608 4.977 21.300 1.00 96.31 88 TYR A C 1
ATOM 701 O O . TYR A 1 88 ? -17.881 4.521 22.408 1.00 96.31 88 TYR A O 1
ATOM 709 N N . ALA A 1 89 ? -18.503 5.066 20.313 1.00 93.81 89 ALA A N 1
ATOM 710 C CA . ALA A 1 89 ? -19.874 4.576 20.434 1.00 93.81 89 ALA A CA 1
ATOM 711 C C . ALA A 1 89 ? -19.923 3.061 20.713 1.00 93.81 89 ALA A C 1
ATOM 713 O O . ALA A 1 89 ? -20.787 2.606 21.456 1.00 93.81 89 ALA A O 1
ATOM 714 N N . GLU A 1 90 ? -18.942 2.313 20.204 1.00 93.56 90 GLU A N 1
ATOM 715 C CA . GLU A 1 90 ? -18.747 0.878 20.454 1.00 93.56 90 GLU A CA 1
ATOM 716 C C . GLU A 1 90 ? -17.915 0.579 21.722 1.00 93.56 90 GLU A C 1
ATOM 718 O O . GLU A 1 90 ? -17.506 -0.557 21.966 1.00 93.56 90 GLU A O 1
ATOM 723 N N . GLY A 1 91 ? -17.634 1.592 22.551 1.00 92.25 91 GLY A N 1
ATOM 724 C CA . GLY A 1 91 ? -16.966 1.431 23.845 1.00 92.25 91 GLY A CA 1
ATOM 725 C C . GLY A 1 91 ? -15.437 1.312 23.792 1.00 92.25 91 GLY A C 1
ATOM 726 O O . GLY A 1 91 ? -14.822 0.953 24.797 1.00 92.25 91 GLY A O 1
ATOM 727 N N . PHE A 1 92 ? -14.789 1.632 22.665 1.00 93.88 92 PHE A N 1
ATOM 728 C CA . PHE A 1 92 ? -13.326 1.540 22.532 1.00 93.88 92 PHE A CA 1
ATOM 729 C C . PHE A 1 92 ? -12.548 2.746 23.077 1.00 93.88 92 PHE A C 1
ATOM 731 O O . PHE A 1 92 ? -11.327 2.760 22.951 1.00 93.88 92 PHE A O 1
ATOM 738 N N . GLU A 1 93 ? -13.189 3.738 23.701 1.00 91.31 93 GLU A N 1
ATOM 739 C CA . GLU A 1 93 ? -12.541 4.982 24.159 1.00 91.31 93 GLU A CA 1
ATOM 740 C C . GLU A 1 93 ? -11.169 4.799 24.852 1.00 91.31 93 GLU A C 1
ATOM 742 O O . GLU A 1 93 ? -10.193 5.389 24.383 1.00 91.31 93 GLU A O 1
ATOM 747 N N . PRO A 1 94 ? -10.999 3.935 25.875 1.00 89.31 94 PRO A N 1
ATOM 748 C CA . PRO A 1 94 ? -9.693 3.762 26.524 1.00 89.31 94 PRO A CA 1
ATOM 749 C C . PRO A 1 94 ? -8.646 3.056 25.643 1.00 89.31 94 PRO A C 1
ATOM 751 O O . PRO A 1 94 ? -7.443 3.142 25.915 1.00 89.31 94 PRO A O 1
ATOM 754 N N . ALA A 1 95 ? -9.093 2.344 24.607 1.00 91.62 95 ALA A N 1
ATOM 755 C CA . ALA A 1 95 ? -8.283 1.521 23.716 1.00 91.62 95 ALA A CA 1
ATOM 756 C C . ALA A 1 95 ? -7.875 2.236 22.418 1.00 91.62 95 ALA A C 1
ATOM 758 O O . ALA A 1 95 ? -7.119 1.663 21.634 1.00 91.62 95 ALA A O 1
ATOM 759 N N . VAL A 1 96 ? -8.355 3.460 22.188 1.00 95.62 96 VAL A N 1
ATOM 760 C CA . VAL A 1 96 ? -7.960 4.287 21.047 1.00 95.62 96 VAL A CA 1
ATOM 761 C C . VAL A 1 96 ? -6.808 5.204 21.451 1.00 95.62 96 VAL A C 1
ATOM 763 O O . VAL A 1 96 ? -6.846 5.910 22.460 1.00 95.62 96 VAL A O 1
ATOM 766 N N . ARG A 1 97 ? -5.757 5.199 20.639 1.00 95.12 97 ARG A N 1
ATOM 767 C CA . ARG A 1 97 ? -4.663 6.166 20.639 1.00 95.12 97 ARG A CA 1
ATOM 768 C C . ARG A 1 97 ? -4.728 6.943 19.337 1.00 95.12 97 ARG A C 1
ATOM 770 O O . ARG A 1 97 ? -4.941 6.373 18.268 1.00 95.12 97 ARG A O 1
ATOM 777 N N . PHE A 1 98 ? -4.575 8.254 19.436 1.00 93.88 98 PHE A N 1
ATOM 778 C CA . PHE A 1 98 ? -4.686 9.161 18.305 1.00 93.88 98 PHE A CA 1
ATOM 779 C C . PHE A 1 98 ? -3.434 10.029 18.216 1.00 93.88 98 PHE A C 1
ATOM 781 O O . PHE A 1 98 ? -3.083 10.707 19.181 1.00 93.88 98 PHE A O 1
ATOM 788 N N . LYS A 1 99 ? -2.803 10.049 17.037 1.00 94.06 99 LYS A N 1
ATOM 789 C CA . LYS A 1 99 ? -1.592 10.827 16.786 1.00 94.06 99 LYS A CA 1
ATOM 790 C C . LYS A 1 99 ? -1.667 11.589 15.469 1.00 94.06 99 LYS A C 1
ATOM 792 O O . LYS A 1 99 ? -1.806 11.009 14.390 1.00 94.06 99 LYS A O 1
ATOM 797 N N . ALA A 1 100 ? -1.519 12.908 15.556 1.00 91.44 100 ALA A N 1
ATOM 798 C CA . ALA A 1 100 ? -1.222 13.740 14.400 1.00 91.44 100 ALA A CA 1
ATOM 799 C C . ALA A 1 100 ? 0.287 13.695 14.119 1.00 91.44 100 ALA A C 1
ATOM 801 O O . ALA A 1 100 ? 1.100 13.958 15.004 1.00 91.44 100 ALA A O 1
ATOM 802 N N . LEU A 1 101 ? 0.652 13.361 12.886 1.00 90.88 101 LEU A N 1
ATOM 803 C CA . LEU A 1 101 ? 2.023 13.314 12.395 1.00 90.88 101 LEU A CA 1
ATOM 804 C C . LEU A 1 101 ? 2.205 14.413 11.344 1.00 90.88 101 LEU A C 1
ATOM 806 O O . LEU A 1 101 ? 1.361 14.523 10.451 1.00 90.88 101 LEU A O 1
ATOM 810 N N . PRO A 1 102 ? 3.286 15.206 11.393 1.00 87.81 102 PRO A N 1
ATOM 811 C CA . PRO A 1 102 ? 3.566 16.165 10.330 1.00 87.81 102 PRO A CA 1
ATOM 812 C C . PRO A 1 102 ? 3.823 15.434 9.011 1.00 87.81 102 PRO A C 1
ATOM 814 O O . PRO A 1 102 ? 4.243 14.280 9.003 1.00 87.81 102 PRO A O 1
ATOM 817 N N . TYR A 1 103 ? 3.579 16.089 7.886 1.00 83.44 103 TYR A N 1
ATOM 818 C CA . TYR A 1 103 ? 3.838 15.559 6.559 1.00 83.44 103 TYR A CA 1
ATOM 819 C C . TYR A 1 103 ? 4.384 16.671 5.654 1.00 83.44 103 TYR A C 1
ATOM 821 O O . TYR A 1 103 ? 3.716 17.694 5.496 1.00 83.44 103 TYR A O 1
ATOM 829 N N . PRO A 1 104 ? 5.551 16.472 5.014 1.00 82.00 104 PRO A N 1
ATOM 830 C CA . PRO A 1 104 ? 6.337 15.232 4.954 1.00 82.00 104 PRO A CA 1
ATOM 831 C C . PRO A 1 104 ? 7.018 14.854 6.287 1.00 82.00 104 PRO A C 1
ATOM 833 O O . PRO A 1 104 ? 7.480 15.711 7.031 1.00 82.00 104 PRO A O 1
ATOM 836 N N . ILE A 1 105 ? 7.108 13.548 6.576 1.00 84.88 105 ILE A N 1
ATOM 837 C CA . ILE A 1 105 ? 7.787 12.998 7.765 1.00 84.88 105 ILE A CA 1
ATOM 838 C C . ILE A 1 105 ? 9.018 12.185 7.371 1.00 84.88 105 ILE A C 1
ATOM 840 O O . ILE A 1 105 ? 8.999 11.440 6.389 1.00 84.88 105 ILE A O 1
ATOM 844 N N . THR A 1 106 ? 10.093 12.310 8.149 1.00 87.44 106 THR A N 1
ATOM 845 C CA . THR A 1 106 ? 11.290 11.478 7.989 1.00 87.44 106 THR A CA 1
ATOM 846 C C . THR A 1 106 ? 11.075 10.099 8.615 1.00 87.44 106 THR A C 1
ATOM 848 O O . THR A 1 106 ? 10.357 9.966 9.604 1.00 87.44 106 THR A O 1
ATOM 851 N N . GLY A 1 107 ? 11.734 9.068 8.076 1.00 87.12 107 GLY A N 1
ATOM 852 C CA . GLY A 1 107 ? 11.660 7.703 8.617 1.00 87.12 107 GLY A CA 1
ATOM 853 C C . GLY A 1 107 ? 11.970 7.623 10.121 1.00 87.12 107 GLY A C 1
ATOM 854 O O . GLY A 1 107 ? 11.123 7.146 10.869 1.00 87.12 107 GLY A O 1
ATOM 855 N N . PRO A 1 108 ? 13.107 8.166 10.604 1.00 91.19 108 PRO A N 1
ATOM 856 C CA . PRO A 1 108 ? 13.439 8.133 12.031 1.00 91.19 108 PRO A CA 1
ATOM 857 C C . PRO A 1 108 ? 12.391 8.801 12.926 1.00 91.19 108 PRO A C 1
ATOM 859 O O . PRO A 1 108 ? 12.082 8.287 13.998 1.00 91.19 108 PRO A O 1
ATOM 862 N N . ARG A 1 109 ? 11.807 9.923 12.477 1.00 93.00 109 ARG A N 1
ATOM 863 C CA . ARG A 1 109 ? 10.754 10.606 13.233 1.00 93.00 109 ARG A CA 1
ATOM 864 C C . ARG A 1 109 ? 9.469 9.783 13.263 1.00 93.00 109 ARG A C 1
ATOM 866 O O . ARG A 1 109 ? 8.900 9.630 14.332 1.00 93.00 109 ARG A O 1
ATOM 873 N N . LEU A 1 110 ? 9.045 9.221 12.128 1.00 92.62 110 LEU A N 1
ATOM 874 C CA . LEU A 1 110 ? 7.878 8.334 12.055 1.00 92.62 110 LEU A CA 1
ATOM 875 C C . LEU A 1 110 ? 7.990 7.180 13.061 1.00 92.62 110 LEU A C 1
ATOM 877 O O . LEU A 1 110 ? 7.050 6.919 13.802 1.00 92.62 110 LEU A O 1
ATOM 881 N N . VAL A 1 111 ? 9.151 6.523 13.099 1.00 94.00 111 VAL A N 1
ATOM 882 C CA . VAL A 1 111 ? 9.416 5.396 14.002 1.00 94.00 111 VAL A CA 1
ATOM 883 C C . VAL A 1 111 ? 9.369 5.828 15.461 1.00 94.00 111 VAL A C 1
ATOM 885 O O . VAL A 1 111 ? 8.728 5.157 16.262 1.00 94.00 111 VAL A O 1
ATOM 888 N N . SER A 1 112 ? 10.018 6.945 15.801 1.00 94.81 112 SER A N 1
ATOM 889 C CA . SER A 1 112 ? 10.004 7.481 17.167 1.00 94.81 112 SER A CA 1
ATOM 890 C C . SER A 1 112 ? 8.582 7.778 17.634 1.00 94.81 112 SER A C 1
ATOM 892 O O . SER A 1 112 ? 8.182 7.310 18.690 1.00 94.81 112 SER A O 1
ATOM 894 N N . GLU A 1 113 ? 7.803 8.494 16.820 1.00 95.00 113 GLU A N 1
ATOM 895 C CA . GLU A 1 113 ? 6.446 8.907 17.184 1.00 95.00 113 GLU A CA 1
ATOM 896 C C . GLU A 1 113 ? 5.517 7.697 17.350 1.00 95.00 113 GLU A C 1
ATOM 898 O O . GLU A 1 113 ? 4.733 7.664 18.289 1.00 95.00 113 GLU A O 1
ATOM 903 N N . ILE A 1 114 ? 5.618 6.678 16.485 1.00 94.69 114 ILE A N 1
ATOM 904 C CA . ILE A 1 114 ? 4.834 5.441 16.637 1.00 94.69 114 ILE A CA 1
ATOM 905 C C . ILE A 1 114 ? 5.273 4.673 17.886 1.00 94.69 114 ILE A C 1
ATOM 907 O O . ILE A 1 114 ? 4.422 4.198 18.631 1.00 94.69 114 ILE A O 1
ATOM 911 N N . ARG A 1 115 ? 6.581 4.566 18.150 1.00 94.12 115 ARG A N 1
ATOM 912 C CA . ARG A 1 115 ? 7.093 3.878 19.343 1.00 94.12 115 ARG A CA 1
ATOM 913 C C . ARG A 1 115 ? 6.591 4.532 20.630 1.00 94.12 115 ARG A C 1
ATOM 915 O O . ARG A 1 115 ? 6.210 3.817 21.550 1.00 94.12 115 ARG A O 1
ATOM 922 N N . ASP A 1 116 ? 6.541 5.860 20.673 1.00 94.50 116 ASP A N 1
ATOM 923 C CA . ASP A 1 116 ? 6.034 6.600 21.830 1.00 94.50 116 ASP A CA 1
ATOM 924 C C . ASP A 1 116 ? 4.556 6.280 22.111 1.00 94.50 116 ASP A C 1
ATOM 926 O O . ASP A 1 116 ? 4.182 6.098 23.270 1.00 94.50 116 ASP A O 1
ATOM 930 N N . GLU A 1 117 ? 3.729 6.130 21.069 1.00 94.25 117 GLU A N 1
ATOM 931 C CA . GLU A 1 117 ? 2.318 5.732 21.216 1.00 94.25 117 GLU A CA 1
ATOM 932 C C . GLU A 1 117 ? 2.144 4.263 21.637 1.00 94.25 117 GLU A C 1
ATOM 934 O O . GLU A 1 117 ? 1.133 3.907 22.247 1.00 94.25 117 GLU A O 1
ATOM 939 N N . LEU A 1 118 ? 3.121 3.404 21.330 1.00 93.25 118 LEU A N 1
ATOM 940 C CA . LEU A 1 118 ? 3.116 1.989 21.712 1.00 93.25 118 LEU A CA 1
ATOM 941 C C . LEU A 1 118 ? 3.720 1.733 23.100 1.00 93.25 118 LEU A C 1
ATOM 943 O O . LEU A 1 118 ? 3.584 0.623 23.600 1.00 93.25 118 LEU A O 1
ATOM 947 N N . ARG A 1 119 ? 4.351 2.725 23.747 1.00 90.25 119 ARG A N 1
ATOM 948 C CA . ARG A 1 119 ? 5.168 2.511 24.959 1.00 90.25 119 ARG A CA 1
ATOM 949 C C . ARG A 1 119 ? 4.419 1.820 26.111 1.00 90.25 119 ARG A C 1
ATOM 951 O O . ARG A 1 119 ? 5.017 1.068 26.873 1.00 90.25 119 ARG A O 1
ATOM 958 N N . ASP A 1 120 ? 3.127 2.124 26.251 1.00 87.88 120 ASP A N 1
ATOM 959 C CA . ASP A 1 120 ? 2.262 1.628 27.329 1.00 87.88 120 ASP A CA 1
ATOM 960 C C . ASP A 1 120 ? 1.414 0.429 26.854 1.00 87.88 120 ASP A C 1
ATOM 962 O O . ASP A 1 120 ? 0.503 -0.016 27.554 1.00 87.88 120 ASP A O 1
ATOM 966 N N . LEU A 1 121 ? 1.673 -0.069 25.641 1.00 89.56 121 LEU A N 1
ATOM 967 C CA . LEU A 1 121 ? 1.019 -1.236 25.073 1.00 89.56 121 LEU A CA 1
ATOM 968 C C . LEU A 1 121 ? 1.758 -2.497 25.521 1.00 89.56 121 LEU A C 1
ATOM 970 O O . LEU A 1 121 ? 2.984 -2.566 25.492 1.00 89.56 121 LEU A O 1
ATOM 974 N N . GLU A 1 122 ? 1.024 -3.530 25.905 1.00 91.06 122 GLU A N 1
ATOM 975 C CA . GLU A 1 122 ? 1.614 -4.861 26.040 1.00 91.06 122 GLU A CA 1
ATOM 976 C C . GLU A 1 122 ? 2.007 -5.431 24.664 1.00 91.06 122 GLU A C 1
ATOM 978 O O . GLU A 1 122 ? 1.638 -4.894 23.616 1.00 91.06 122 GLU A O 1
ATOM 983 N N . ARG A 1 123 ? 2.780 -6.519 24.656 1.00 93.06 123 ARG A N 1
ATOM 984 C CA . ARG A 1 123 ? 3.090 -7.246 23.419 1.00 93.06 123 ARG A CA 1
ATOM 985 C C . ARG A 1 123 ? 1.789 -7.712 22.759 1.00 93.06 123 ARG A C 1
ATOM 987 O O . ARG A 1 123 ? 0.942 -8.298 23.430 1.00 93.06 123 ARG A O 1
ATOM 994 N N . VAL A 1 124 ? 1.658 -7.501 21.451 1.00 93.44 124 VAL A N 1
ATOM 995 C CA . VAL A 1 124 ? 0.514 -7.996 20.671 1.00 93.44 124 VAL A CA 1
ATOM 996 C C . VAL A 1 124 ? 0.873 -9.271 19.917 1.00 93.44 124 VAL A C 1
ATOM 998 O O . VAL A 1 124 ? 1.994 -9.431 19.446 1.00 93.44 124 VAL A O 1
ATOM 1001 N N . GLU A 1 125 ? -0.081 -10.190 19.776 1.00 91.12 125 GLU A N 1
ATOM 1002 C CA . GLU A 1 125 ? 0.112 -11.378 18.929 1.00 91.12 125 GLU A CA 1
ATOM 1003 C C . GLU A 1 125 ? -0.128 -11.084 17.450 1.00 91.12 125 GLU A C 1
ATOM 1005 O O . GLU A 1 125 ? 0.383 -11.779 16.569 1.00 91.12 125 GLU A O 1
ATOM 1010 N N . SER A 1 126 ? -0.949 -10.077 17.160 1.00 94.00 126 SER A N 1
ATOM 1011 C CA . SER A 1 126 ? -1.316 -9.730 15.794 1.00 94.00 126 SER A CA 1
ATOM 1012 C C . SER A 1 126 ? -1.475 -8.226 15.626 1.00 94.00 126 SER A C 1
ATOM 1014 O O . SER A 1 126 ? -1.956 -7.528 16.522 1.00 94.00 126 SER A O 1
ATOM 1016 N N . ALA A 1 127 ? -1.108 -7.735 14.446 1.00 94.56 127 ALA A N 1
ATOM 1017 C CA . ALA A 1 127 ? -1.359 -6.366 14.027 1.00 94.56 127 ALA A CA 1
ATOM 1018 C C . ALA A 1 127 ? -2.103 -6.346 12.688 1.00 94.56 127 ALA A C 1
ATOM 1020 O O . ALA A 1 127 ? -1.685 -6.995 11.732 1.00 94.56 127 ALA A O 1
ATOM 1021 N N . ILE A 1 128 ? -3.184 -5.572 12.609 1.00 95.50 128 ILE A N 1
ATOM 1022 C CA . ILE A 1 128 ? -3.944 -5.321 11.385 1.00 95.50 128 ILE A CA 1
ATOM 1023 C C . ILE A 1 128 ? -3.709 -3.868 10.978 1.00 95.50 128 ILE A C 1
ATOM 1025 O O . ILE A 1 128 ? -4.093 -2.940 11.686 1.00 95.50 128 ILE A O 1
ATOM 1029 N N . ILE A 1 129 ? -3.074 -3.656 9.832 1.00 95.31 129 ILE A N 1
ATOM 1030 C CA . ILE A 1 129 ? -2.705 -2.332 9.334 1.00 95.31 129 ILE A CA 1
ATOM 1031 C C . ILE A 1 129 ? -3.575 -2.011 8.121 1.00 95.31 129 ILE A C 1
ATOM 1033 O O . ILE A 1 129 ? -3.365 -2.561 7.038 1.00 95.31 129 ILE A O 1
ATOM 1037 N N . ASP A 1 130 ? -4.526 -1.089 8.271 1.00 94.56 130 ASP A N 1
ATOM 1038 C CA . ASP A 1 130 ? -5.220 -0.498 7.129 1.00 94.56 130 ASP A CA 1
ATOM 1039 C C . ASP A 1 130 ? -4.278 0.442 6.383 1.00 94.56 130 ASP A C 1
ATOM 1041 O O . ASP A 1 130 ? -4.031 1.590 6.765 1.00 94.56 130 ASP A O 1
ATOM 1045 N N . PHE A 1 131 ? -3.772 -0.047 5.260 1.00 91.25 131 PHE A N 1
ATOM 1046 C CA . PHE A 1 131 ? -2.867 0.704 4.407 1.00 91.25 131 PHE A CA 1
ATOM 1047 C C . PHE A 1 131 ? -3.574 1.375 3.234 1.00 91.25 131 PHE A C 1
ATOM 1049 O O . PHE A 1 131 ? -2.919 2.008 2.399 1.00 91.25 131 PHE A O 1
ATOM 1056 N N . SER A 1 132 ? -4.909 1.318 3.184 1.00 89.62 132 SER A N 1
ATOM 1057 C CA . SER A 1 132 ? -5.720 1.952 2.142 1.00 89.62 132 SER A CA 1
ATOM 1058 C C . SER A 1 132 ? -5.359 3.417 1.978 1.00 89.62 132 SER A C 1
ATOM 1060 O O . SER A 1 132 ? -5.126 3.863 0.853 1.00 89.62 132 SER A O 1
ATOM 1062 N N . ALA A 1 133 ? -5.198 4.142 3.085 1.00 86.50 133 ALA A N 1
ATOM 1063 C CA . ALA A 1 133 ? -5.039 5.592 3.114 1.00 86.50 133 ALA A CA 1
ATOM 1064 C C . ALA A 1 133 ? -3.643 6.084 3.573 1.00 86.50 133 ALA A C 1
ATOM 1066 O O . ALA A 1 133 ? -3.308 7.249 3.339 1.00 86.50 133 ALA A O 1
ATOM 1067 N N . ILE A 1 134 ? -2.774 5.193 4.079 1.00 88.19 134 ILE A N 1
ATOM 1068 C CA . ILE A 1 134 ? -1.382 5.513 4.467 1.00 88.19 134 ILE A CA 1
ATOM 1069 C C . ILE A 1 134 ? -0.549 5.927 3.235 1.00 88.19 134 ILE A C 1
ATOM 1071 O O . ILE A 1 134 ? -0.501 5.159 2.269 1.00 88.19 134 ILE A O 1
ATOM 1075 N N . PRO A 1 135 ? 0.129 7.090 3.210 1.00 83.00 135 PRO A N 1
ATOM 1076 C CA . PRO A 1 135 ? 1.001 7.478 2.096 1.00 83.00 135 PRO A CA 1
ATOM 1077 C C . PRO A 1 135 ? 2.045 6.398 1.763 1.00 83.00 135 PRO A C 1
ATOM 1079 O O . PRO A 1 135 ? 2.625 5.811 2.671 1.00 83.00 135 PRO A O 1
ATOM 1082 N N . ARG A 1 136 ? 2.318 6.138 0.473 1.00 81.62 136 ARG A N 1
ATOM 1083 C CA . ARG A 1 136 ? 3.197 5.025 0.030 1.00 81.62 136 ARG A CA 1
ATOM 1084 C C . ARG A 1 136 ? 4.583 5.061 0.686 1.00 81.62 136 ARG A C 1
ATOM 1086 O O . ARG A 1 136 ? 5.073 4.033 1.140 1.00 81.62 136 ARG A O 1
ATOM 1093 N N . ASN A 1 137 ? 5.178 6.250 0.781 1.00 77.31 137 ASN A N 1
ATOM 1094 C CA . ASN A 1 137 ? 6.484 6.455 1.405 1.00 77.31 137 ASN A CA 1
ATOM 1095 C C . ASN A 1 137 ? 6.477 6.149 2.912 1.00 77.31 137 ASN A C 1
ATOM 1097 O O . ASN A 1 137 ? 7.459 5.630 3.431 1.00 77.31 137 ASN A O 1
ATOM 1101 N N . VAL A 1 138 ? 5.374 6.445 3.604 1.00 85.69 138 VAL A N 1
ATOM 1102 C CA . VAL A 1 138 ? 5.201 6.140 5.031 1.00 85.69 138 VAL A CA 1
ATOM 1103 C C . VAL A 1 138 ? 4.932 4.653 5.225 1.00 85.69 138 VAL A C 1
ATOM 1105 O O . VAL A 1 138 ? 5.571 4.030 6.062 1.00 85.69 138 VAL A O 1
ATOM 1108 N N . LEU A 1 139 ? 4.039 4.074 4.420 1.00 87.12 139 LEU A N 1
ATOM 1109 C CA . LEU A 1 139 ? 3.707 2.653 4.458 1.00 87.12 139 LEU A CA 1
ATOM 1110 C C . LEU A 1 139 ? 4.955 1.783 4.325 1.00 87.12 139 LEU A C 1
ATOM 1112 O O . LEU A 1 139 ? 5.140 0.853 5.100 1.00 87.12 139 LEU A O 1
ATOM 1116 N N . TYR A 1 140 ? 5.819 2.107 3.363 1.00 82.81 140 TYR A N 1
ATOM 1117 C CA . TYR A 1 140 ? 7.064 1.376 3.189 1.00 82.81 140 TYR A CA 1
ATOM 1118 C C . TYR A 1 140 ? 7.944 1.447 4.437 1.00 82.81 140 TYR A C 1
ATOM 1120 O O . TYR A 1 140 ? 8.361 0.411 4.941 1.00 82.81 140 TYR A O 1
ATOM 1128 N N . ARG A 1 141 ? 8.186 2.655 4.962 1.00 86.31 141 ARG A N 1
ATOM 1129 C CA . ARG A 1 141 ? 9.000 2.828 6.172 1.00 86.31 141 ARG A CA 1
ATOM 1130 C C . ARG A 1 141 ? 8.396 2.108 7.372 1.00 86.31 141 ARG A C 1
ATOM 1132 O O . ARG A 1 141 ? 9.139 1.525 8.142 1.00 86.31 141 ARG A O 1
ATOM 1139 N N . LEU A 1 142 ? 7.070 2.098 7.505 1.00 89.38 142 LEU A N 1
ATOM 1140 C CA . LEU A 1 142 ? 6.384 1.354 8.557 1.00 89.38 142 LEU A CA 1
ATOM 1141 C C . LEU A 1 142 ? 6.656 -0.152 8.446 1.00 89.38 142 LEU A C 1
ATOM 1143 O O . LEU A 1 142 ? 7.055 -0.763 9.433 1.00 89.38 142 LEU A O 1
ATOM 1147 N N . ILE A 1 143 ? 6.482 -0.733 7.255 1.00 87.50 143 ILE A N 1
ATOM 1148 C CA . ILE A 1 143 ? 6.742 -2.160 7.018 1.00 87.50 143 ILE A CA 1
ATOM 1149 C C . ILE A 1 143 ? 8.220 -2.476 7.274 1.00 87.50 143 ILE A C 1
ATOM 1151 O O . ILE A 1 143 ? 8.519 -3.394 8.030 1.00 87.50 143 ILE A O 1
ATOM 1155 N N . GLU A 1 144 ? 9.140 -1.685 6.719 1.00 85.50 144 GLU A N 1
ATOM 1156 C CA . GLU A 1 144 ? 10.586 -1.835 6.924 1.00 85.50 144 GLU A CA 1
ATOM 1157 C C . GLU A 1 144 ? 10.945 -1.817 8.421 1.00 85.50 144 GLU A C 1
ATOM 1159 O O . GLU A 1 144 ? 11.613 -2.727 8.910 1.00 85.50 144 GLU A O 1
ATOM 1164 N N . SER A 1 145 ? 10.437 -0.843 9.176 1.00 90.31 145 SER A N 1
ATOM 1165 C CA . SER A 1 145 ? 10.677 -0.720 10.615 1.00 90.31 145 SER A CA 1
ATOM 1166 C C . SER A 1 145 ? 10.118 -1.887 11.429 1.00 90.31 145 SER A C 1
ATOM 1168 O O . SER A 1 145 ? 10.782 -2.325 12.369 1.00 90.31 145 SER A O 1
ATOM 1170 N N . ILE A 1 146 ? 8.952 -2.427 11.055 1.00 89.00 146 ILE A N 1
ATOM 1171 C CA . ILE A 1 146 ? 8.414 -3.664 11.645 1.00 89.00 146 ILE A CA 1
ATOM 1172 C C . ILE A 1 146 ? 9.377 -4.824 11.375 1.00 89.00 146 ILE A C 1
ATOM 1174 O O . ILE A 1 146 ? 9.789 -5.508 12.307 1.00 89.00 146 ILE A O 1
ATOM 1178 N N . THR A 1 147 ? 9.811 -5.007 10.124 1.00 83.62 147 THR A N 1
ATOM 1179 C CA . THR A 1 147 ? 10.715 -6.115 9.764 1.00 83.62 147 THR A CA 1
ATOM 1180 C C . THR A 1 147 ? 12.097 -6.030 10.411 1.00 83.62 147 THR A C 1
ATOM 1182 O O . THR A 1 147 ? 12.759 -7.049 10.577 1.00 83.62 147 THR A O 1
ATOM 1185 N N . GLN A 1 148 ? 12.536 -4.826 10.778 1.00 87.62 148 GLN A N 1
ATOM 1186 C CA . GLN A 1 148 ? 13.815 -4.571 11.442 1.00 87.62 148 GLN A CA 1
ATOM 1187 C C . GLN A 1 148 ? 13.715 -4.601 12.978 1.00 87.62 148 GLN A C 1
ATOM 1189 O O . GLN A 1 148 ? 14.679 -4.229 13.645 1.00 87.62 148 GLN A O 1
ATOM 1194 N N . GLY A 1 149 ? 12.564 -4.980 13.549 1.00 89.81 149 GLY A N 1
ATOM 1195 C CA . GLY A 1 149 ? 12.375 -5.059 15.003 1.00 89.81 149 GLY A CA 1
ATOM 1196 C C . GLY A 1 149 ? 12.393 -3.697 15.707 1.00 89.81 149 GLY A C 1
ATOM 1197 O O . GLY A 1 149 ? 12.628 -3.608 16.907 1.00 89.81 149 GLY A O 1
ATOM 1198 N N . GLN A 1 150 ? 12.143 -2.591 14.993 1.00 93.44 150 GLN A N 1
ATOM 11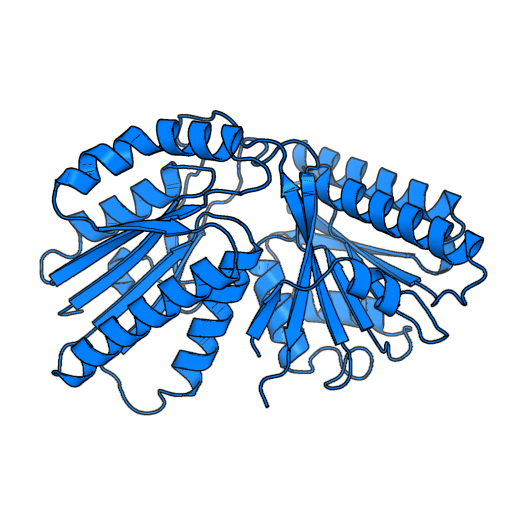99 C CA . GLN A 1 150 ? 12.245 -1.244 15.577 1.00 93.44 150 GLN A CA 1
ATOM 1200 C C . GLN A 1 150 ? 11.117 -0.907 16.568 1.00 93.44 150 GLN A C 1
ATOM 1202 O O . GLN A 1 150 ? 11.167 0.150 17.209 1.00 93.44 150 GLN A O 1
ATOM 1207 N N . PHE A 1 151 ? 10.118 -1.783 16.683 1.00 93.69 151 PHE A N 1
ATOM 1208 C CA . PHE A 1 151 ? 8.967 -1.663 17.578 1.00 93.69 151 PHE A CA 1
ATOM 1209 C C . PHE A 1 151 ? 8.950 -2.737 18.682 1.00 93.69 151 PHE A C 1
ATOM 1211 O O . PHE A 1 151 ? 7.945 -2.874 19.381 1.00 93.69 151 PHE A O 1
ATOM 1218 N N . GLU A 1 152 ? 10.052 -3.470 18.876 1.00 91.12 152 GLU A N 1
ATOM 1219 C CA . GLU A 1 152 ? 10.211 -4.364 20.026 1.00 91.12 152 GLU A CA 1
ATOM 1220 C C . GLU A 1 152 ? 10.162 -3.580 21.359 1.00 91.12 152 GLU A C 1
ATOM 1222 O O . GLU A 1 152 ? 10.632 -2.437 21.416 1.00 91.12 152 GLU A O 1
ATOM 1227 N N . PRO A 1 153 ? 9.607 -4.165 22.442 1.00 91.94 153 PRO A N 1
ATOM 1228 C CA . PRO A 1 153 ? 9.064 -5.528 22.540 1.00 91.94 153 PRO A CA 1
ATOM 1229 C C . PRO A 1 153 ? 7.586 -5.657 22.114 1.00 91.94 153 PRO A C 1
ATOM 1231 O O . PRO A 1 153 ? 7.002 -6.727 22.255 1.00 91.94 153 PRO A O 1
ATOM 1234 N N . HIS A 1 154 ? 6.953 -4.578 21.648 1.00 93.06 154 HIS A N 1
ATOM 1235 C CA . HIS A 1 154 ? 5.501 -4.523 21.431 1.00 93.06 154 HIS A CA 1
ATOM 1236 C C . HIS A 1 154 ? 5.059 -5.263 20.165 1.00 93.06 154 HIS A C 1
ATOM 1238 O O . HIS A 1 154 ? 4.034 -5.941 20.173 1.00 93.06 154 HIS A O 1
ATOM 1244 N N . ILE A 1 155 ? 5.844 -5.119 19.095 1.00 92.50 155 ILE A N 1
ATOM 1245 C CA . ILE A 1 155 ? 5.705 -5.835 17.826 1.00 92.50 155 ILE A CA 1
ATOM 1246 C C . ILE A 1 155 ? 7.050 -6.509 17.565 1.00 92.50 155 ILE A C 1
ATOM 1248 O O . ILE A 1 155 ? 8.053 -5.827 17.346 1.00 92.50 155 ILE A O 1
ATOM 1252 N N . ASP A 1 156 ? 7.064 -7.834 17.621 1.00 90.12 156 ASP A N 1
ATOM 1253 C CA . ASP A 1 156 ? 8.260 -8.671 17.517 1.00 90.12 156 ASP A CA 1
ATOM 1254 C C . ASP A 1 156 ? 8.190 -9.637 16.321 1.00 90.12 156 ASP A C 1
ATOM 1256 O O . ASP A 1 156 ? 7.216 -9.667 15.566 1.00 90.12 156 ASP A O 1
ATOM 1260 N N . ALA A 1 157 ? 9.225 -10.464 16.158 1.00 86.25 157 ALA A N 1
ATOM 1261 C CA . ALA A 1 157 ? 9.303 -11.466 15.093 1.00 86.25 157 ALA A CA 1
ATOM 1262 C C . ALA A 1 157 ? 8.190 -12.538 15.138 1.00 86.25 157 ALA A C 1
ATOM 1264 O O . ALA A 1 157 ? 8.001 -13.256 14.158 1.00 86.25 157 ALA A O 1
ATOM 1265 N N . HIS A 1 158 ? 7.467 -12.662 16.254 1.00 88.06 158 HIS A N 1
ATOM 1266 C CA . HIS A 1 158 ? 6.362 -13.606 16.432 1.00 88.06 158 HIS A CA 1
ATOM 1267 C C . HIS A 1 158 ? 4.987 -12.952 16.238 1.00 88.06 158 HIS A C 1
ATOM 1269 O O . HIS A 1 158 ? 3.968 -13.637 16.311 1.00 88.06 158 HIS A O 1
ATOM 1275 N N . THR A 1 159 ? 4.938 -11.639 16.010 1.00 91.50 159 THR A N 1
ATOM 1276 C CA . THR A 1 159 ? 3.692 -10.914 15.772 1.00 91.50 159 THR A CA 1
ATOM 1277 C C . THR A 1 159 ? 3.218 -11.154 14.341 1.00 91.50 159 THR A C 1
ATOM 1279 O O . THR A 1 159 ? 3.924 -10.848 13.381 1.00 91.50 159 THR A O 1
ATOM 1282 N N . SER A 1 160 ? 1.995 -11.660 14.178 1.00 91.38 160 SER A N 1
ATOM 1283 C CA . SER A 1 160 ? 1.388 -11.842 12.854 1.00 91.38 160 SER A CA 1
ATOM 1284 C C . SER A 1 160 ? 0.935 -10.496 12.288 1.00 91.38 160 SER A C 1
ATOM 1286 O O . SER A 1 160 ? 0.116 -9.804 12.896 1.00 91.38 160 SER A O 1
ATOM 1288 N N . ILE A 1 161 ? 1.468 -10.097 11.131 1.00 92.56 161 ILE A N 1
ATOM 1289 C CA . ILE A 1 161 ? 1.149 -8.803 10.516 1.00 92.56 161 ILE A CA 1
ATOM 1290 C C . ILE A 1 161 ? 0.223 -9.001 9.317 1.00 92.56 161 ILE A C 1
ATOM 1292 O O . ILE A 1 161 ? 0.589 -9.626 8.319 1.00 92.56 161 ILE A O 1
ATOM 1296 N N . HIS A 1 162 ? -0.958 -8.397 9.405 1.00 93.12 162 HIS A N 1
ATOM 1297 C CA . HIS A 1 162 ? -1.981 -8.395 8.369 1.00 93.12 162 HIS A CA 1
ATOM 1298 C C . HIS A 1 162 ? -2.134 -6.984 7.805 1.00 93.12 162 HIS A C 1
ATOM 1300 O O . HIS A 1 162 ? -2.290 -6.013 8.542 1.00 93.12 162 HIS A O 1
ATOM 1306 N N . LEU A 1 163 ? -2.109 -6.851 6.485 1.00 94.06 163 LEU A N 1
ATOM 1307 C CA . LEU A 1 163 ? -2.344 -5.599 5.783 1.00 94.06 163 LEU A CA 1
ATOM 1308 C C . LEU A 1 163 ? -3.753 -5.620 5.188 1.00 94.06 163 LEU A C 1
ATOM 1310 O O . LEU A 1 163 ? -4.083 -6.485 4.380 1.00 94.06 163 LEU A O 1
ATOM 1314 N N . ALA A 1 164 ? -4.576 -4.649 5.559 1.00 94.56 164 ALA A N 1
ATOM 1315 C CA . ALA A 1 164 ? -5.949 -4.498 5.097 1.00 94.56 164 ALA A CA 1
ATOM 1316 C C . ALA A 1 164 ? -6.046 -3.419 4.006 1.00 94.56 164 ALA A C 1
ATOM 1318 O O . ALA A 1 164 ? -5.600 -2.286 4.195 1.00 94.56 164 ALA A O 1
ATOM 1319 N N . TYR A 1 165 ? -6.632 -3.760 2.856 1.00 93.06 165 TYR A N 1
ATOM 1320 C CA . TYR A 1 165 ? -6.834 -2.833 1.744 1.00 93.06 165 TYR A CA 1
ATOM 1321 C C . TYR A 1 165 ? -8.297 -2.793 1.311 1.00 93.06 165 TYR A C 1
ATOM 1323 O O . TYR A 1 165 ? -8.807 -3.720 0.681 1.00 93.06 165 TYR A O 1
ATOM 1331 N N . CYS A 1 166 ? -8.957 -1.678 1.594 1.00 92.44 166 CYS A N 1
ATOM 1332 C CA . CYS A 1 166 ? -10.226 -1.317 0.988 1.00 92.44 166 CYS A CA 1
ATOM 1333 C C . CYS A 1 166 ? -9.958 -0.809 -0.431 1.00 92.44 166 CYS A C 1
ATOM 1335 O O . CYS A 1 166 ? -9.317 0.230 -0.627 1.00 92.44 166 CYS A O 1
ATOM 1337 N N . TRP A 1 167 ? -10.451 -1.533 -1.432 1.00 88.81 167 TRP A N 1
ATOM 1338 C CA . TRP A 1 167 ? -10.422 -1.105 -2.828 1.00 88.81 167 TRP A CA 1
ATOM 1339 C C . TRP A 1 167 ? -11.286 0.146 -3.025 1.00 88.81 167 TRP A C 1
ATOM 1341 O O . TRP A 1 167 ? -12.211 0.397 -2.259 1.00 88.81 167 TRP A O 1
ATOM 1351 N N . ALA A 1 168 ? -10.995 0.947 -4.046 1.00 86.69 168 ALA A N 1
ATOM 1352 C CA . ALA A 1 168 ? -11.864 2.057 -4.427 1.00 86.69 168 ALA A CA 1
ATOM 1353 C C . ALA A 1 168 ? -12.986 1.584 -5.359 1.00 86.69 168 ALA A C 1
ATOM 1355 O O . ALA A 1 168 ? -12.801 0.642 -6.135 1.00 86.69 168 ALA A O 1
ATOM 1356 N N . THR A 1 169 ? -14.134 2.263 -5.316 1.00 85.62 169 THR A N 1
ATOM 1357 C CA . THR A 1 169 ? -15.237 2.002 -6.260 1.00 85.62 169 THR A CA 1
ATOM 1358 C C . THR A 1 169 ? -15.011 2.661 -7.613 1.00 85.62 169 THR A C 1
ATOM 1360 O O . THR A 1 169 ? -15.429 2.127 -8.634 1.00 85.62 169 THR A O 1
ATOM 1363 N N . SER A 1 170 ? -14.310 3.790 -7.645 1.00 80.56 170 SER A N 1
ATOM 1364 C CA . SER A 1 170 ? -13.925 4.445 -8.890 1.00 80.56 170 SER A CA 1
ATOM 1365 C C . SER A 1 170 ? -12.692 5.314 -8.697 1.00 80.56 170 SER A C 1
ATOM 1367 O O . SER A 1 170 ? -12.380 5.734 -7.579 1.00 80.56 170 SER A O 1
ATOM 1369 N N . TYR A 1 171 ? -12.021 5.631 -9.797 1.00 76.25 171 TYR A N 1
ATOM 1370 C CA . TYR A 1 171 ? -10.931 6.596 -9.838 1.00 76.25 171 TYR A CA 1
ATOM 1371 C C . TYR A 1 171 ? -11.394 7.854 -10.586 1.00 76.25 171 TYR A C 1
ATOM 1373 O O . TYR A 1 171 ? -12.299 7.778 -11.424 1.00 76.25 171 TYR A O 1
ATOM 1381 N N . PRO A 1 172 ? -10.838 9.033 -10.267 1.00 66.75 172 PRO A N 1
ATOM 1382 C CA . PRO A 1 172 ? -11.238 10.268 -10.924 1.00 66.75 172 PRO A CA 1
ATOM 1383 C C . PRO A 1 172 ? -10.992 10.196 -12.439 1.00 66.75 172 PRO A C 1
ATOM 1385 O O . PRO A 1 172 ? -9.969 9.689 -12.895 1.00 66.75 172 PRO A O 1
ATOM 1388 N N . ASP A 1 173 ? -11.904 10.779 -13.221 1.00 64.06 173 ASP A N 1
ATOM 1389 C CA . ASP A 1 173 ? -11.785 10.923 -14.684 1.00 64.06 173 ASP A CA 1
ATOM 1390 C C . ASP A 1 173 ? -10.817 12.038 -15.103 1.00 64.06 173 ASP A C 1
ATOM 1392 O O . ASP A 1 173 ? -10.909 12.575 -16.209 1.00 64.06 173 ASP A O 1
ATOM 1396 N N . VAL A 1 174 ? -9.911 12.437 -14.213 1.00 56.66 174 VAL A N 1
ATOM 1397 C CA . VAL A 1 174 ? -8.976 13.530 -14.460 1.00 56.66 174 VAL A CA 1
ATOM 1398 C C . VAL A 1 174 ? -8.102 13.162 -15.658 1.00 56.66 174 VAL A C 1
ATOM 1400 O O . VAL A 1 174 ? -7.335 12.203 -15.630 1.00 56.66 174 VAL A O 1
ATOM 1403 N N . ARG A 1 175 ? -8.255 13.943 -16.732 1.00 49.56 175 ARG A N 1
ATOM 1404 C CA . ARG A 1 175 ? -7.504 13.812 -17.991 1.00 49.56 175 ARG A CA 1
ATOM 1405 C C . ARG A 1 175 ? -6.274 14.721 -18.058 1.00 49.56 175 ARG A C 1
ATOM 1407 O O . ARG A 1 175 ? -5.555 14.671 -19.053 1.00 49.56 175 ARG A O 1
ATOM 1414 N N . ASN A 1 176 ? -6.069 15.583 -17.059 1.00 43.75 176 ASN A N 1
ATOM 1415 C CA . ASN A 1 176 ? -5.046 16.628 -17.069 1.00 43.75 176 ASN A CA 1
ATOM 1416 C C . ASN A 1 176 ? -3.953 16.375 -16.022 1.00 43.75 176 ASN A C 1
ATOM 1418 O O . ASN A 1 176 ? -4.199 15.788 -14.974 1.00 43.75 176 ASN A O 1
ATOM 1422 N N . LEU A 1 177 ? -2.750 16.878 -16.316 1.00 47.56 177 LEU A N 1
ATOM 1423 C CA . LEU A 1 177 ? -1.601 16.903 -15.409 1.00 47.56 177 LEU A CA 1
ATOM 1424 C C . LEU A 1 177 ? -1.970 17.597 -14.089 1.00 47.56 177 LEU A C 1
ATOM 1426 O O . LEU A 1 177 ? -2.059 18.820 -14.037 1.00 47.56 177 LEU A O 1
ATOM 1430 N N . GLU A 1 178 ? -2.156 16.820 -13.027 1.00 50.62 178 GLU A N 1
ATOM 1431 C CA . GLU A 1 178 ? -2.365 17.350 -11.671 1.00 50.62 178 GLU A CA 1
ATOM 1432 C C . GLU A 1 178 ? -1.145 17.175 -10.762 1.00 50.62 178 GLU A C 1
ATOM 1434 O O . GLU A 1 178 ? -1.157 17.639 -9.623 1.00 50.62 178 GLU A O 1
ATOM 1439 N N . LEU A 1 179 ? -0.080 16.542 -11.264 1.00 52.06 179 LEU A N 1
ATOM 1440 C CA . LEU A 1 179 ? 1.177 16.391 -10.544 1.00 52.06 179 LEU A CA 1
ATOM 1441 C C . LEU A 1 179 ? 2.260 17.273 -11.181 1.00 52.06 179 LEU A C 1
ATOM 1443 O O . LEU A 1 179 ? 2.659 17.062 -12.325 1.00 52.06 179 LEU A O 1
ATOM 1447 N N . ILE A 1 180 ? 2.757 18.249 -10.418 1.00 53.75 180 ILE A N 1
ATOM 1448 C CA . ILE A 1 180 ? 4.042 18.910 -10.674 1.00 53.75 180 ILE A CA 1
ATOM 1449 C C . ILE A 1 180 ? 5.078 18.135 -9.860 1.00 53.75 180 ILE A C 1
ATOM 1451 O O . ILE A 1 180 ? 5.025 18.134 -8.629 1.00 53.75 180 ILE A O 1
ATOM 1455 N N . GLY A 1 181 ? 5.985 17.430 -10.532 1.00 65.31 181 GLY A N 1
ATOM 1456 C CA . GLY A 1 181 ? 6.940 16.560 -9.855 1.00 65.31 181 GLY A CA 1
ATOM 1457 C C . GLY A 1 181 ? 7.864 15.800 -10.797 1.00 65.31 181 GLY A C 1
ATOM 1458 O O . GLY A 1 181 ? 7.798 15.943 -12.016 1.00 65.31 181 GLY A O 1
ATOM 1459 N N . GLU A 1 182 ? 8.731 14.98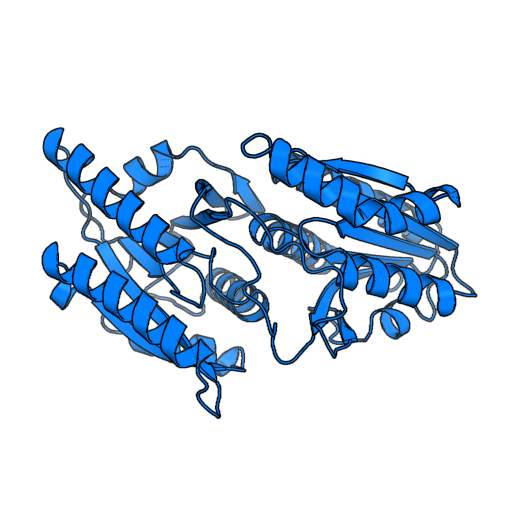2 -10.209 1.00 76.50 182 GLU A N 1
ATOM 1460 C CA . GLU A 1 182 ? 9.689 14.132 -10.918 1.00 76.50 182 GLU A CA 1
ATOM 1461 C C . GLU A 1 182 ? 9.509 12.675 -10.479 1.00 76.50 182 GLU A C 1
ATOM 1463 O O . GLU A 1 182 ? 9.211 12.395 -9.317 1.00 76.50 182 GLU A O 1
ATOM 1468 N N . ILE A 1 183 ? 9.696 11.728 -11.397 1.00 82.56 183 ILE A N 1
ATOM 1469 C CA . ILE A 1 183 ? 9.641 10.298 -11.079 1.00 82.56 183 ILE A CA 1
ATOM 1470 C C . ILE A 1 183 ? 10.999 9.869 -10.535 1.00 82.56 183 ILE A C 1
ATOM 1472 O O . ILE A 1 183 ? 12.012 9.946 -11.239 1.00 82.56 183 ILE A O 1
ATOM 1476 N N . ARG A 1 184 ? 11.019 9.411 -9.282 1.00 86.31 184 ARG A N 1
ATOM 1477 C CA . ARG A 1 184 ? 12.248 9.082 -8.554 1.00 86.31 184 ARG A CA 1
ATOM 1478 C C . ARG A 1 184 ? 12.228 7.675 -7.989 1.00 86.31 184 ARG A C 1
ATOM 1480 O O . ARG A 1 184 ? 11.170 7.157 -7.633 1.00 86.31 184 ARG A O 1
ATOM 1487 N N . GLY A 1 185 ? 13.419 7.093 -7.913 1.00 87.19 185 GLY A N 1
ATOM 1488 C CA . GLY A 1 185 ? 13.657 5.801 -7.291 1.00 87.19 185 GLY A CA 1
ATOM 1489 C C . GLY A 1 185 ? 13.418 5.876 -5.787 1.00 87.19 185 GLY A C 1
ATOM 1490 O O . GLY A 1 185 ? 13.851 6.820 -5.127 1.00 87.19 185 GLY A O 1
ATOM 1491 N N . GLN A 1 186 ? 12.722 4.894 -5.235 1.00 83.69 186 GLN A N 1
ATOM 1492 C CA . GLN A 1 186 ? 12.403 4.823 -3.817 1.00 83.69 186 GLN A CA 1
ATOM 1493 C C . GLN A 1 186 ? 13.660 4.574 -2.981 1.00 83.69 186 GLN A C 1
ATOM 1495 O O . GLN A 1 186 ? 13.827 5.197 -1.930 1.00 83.69 186 GLN A O 1
ATOM 1500 N N . SER A 1 187 ? 14.567 3.728 -3.466 1.00 82.50 187 SER A N 1
ATOM 1501 C CA . SER A 1 187 ? 15.817 3.427 -2.769 1.00 82.50 187 SER A CA 1
ATOM 1502 C C . SER A 1 187 ? 16.928 4.396 -3.165 1.00 82.50 187 SER A C 1
ATOM 1504 O O . SER A 1 187 ? 17.573 4.988 -2.301 1.00 82.50 187 SER A O 1
ATOM 1506 N N . SER A 1 188 ? 17.141 4.613 -4.466 1.00 85.62 188 SER A N 1
ATOM 1507 C CA . SER A 1 188 ? 18.234 5.460 -4.961 1.00 85.62 188 SER A CA 1
ATOM 1508 C C . SER A 1 188 ? 17.980 6.957 -4.798 1.00 85.62 188 SER A C 1
ATOM 1510 O O . SER A 1 188 ? 18.933 7.733 -4.819 1.00 85.62 188 SER A O 1
ATOM 1512 N N . GLN A 1 189 ? 16.712 7.377 -4.680 1.00 85.69 189 GLN A N 1
ATOM 1513 C CA . GLN A 1 189 ? 16.278 8.783 -4.728 1.00 85.69 189 GLN A CA 1
ATOM 1514 C C . GLN A 1 189 ? 16.668 9.514 -6.025 1.00 85.69 189 GLN A C 1
ATOM 1516 O O . GLN A 1 189 ? 16.472 10.729 -6.141 1.00 85.69 189 GLN A O 1
ATOM 1521 N N . LEU A 1 190 ? 17.186 8.778 -7.015 1.00 88.69 190 LEU A N 1
ATOM 1522 C CA . LEU A 1 190 ? 17.592 9.310 -8.304 1.00 88.69 190 LEU A CA 1
ATOM 1523 C C . LEU A 1 190 ? 16.371 9.480 -9.210 1.00 88.69 190 LEU A C 1
ATOM 1525 O O . LEU A 1 190 ? 15.475 8.631 -9.205 1.00 88.69 190 LEU A O 1
ATOM 1529 N N . PRO A 1 191 ? 16.353 10.524 -10.051 1.00 87.56 191 PRO A N 1
ATOM 1530 C CA . PRO A 1 191 ? 15.447 10.590 -11.188 1.00 87.56 191 PRO A CA 1
ATOM 1531 C C . PRO A 1 191 ? 15.553 9.341 -12.063 1.00 87.56 191 PRO A C 1
ATOM 1533 O O . PRO A 1 191 ? 16.663 8.863 -12.315 1.00 87.56 191 PRO A O 1
ATOM 1536 N N . LEU A 1 192 ? 14.425 8.861 -12.597 1.00 85.75 192 LEU A N 1
ATOM 1537 C CA . LEU A 1 192 ? 14.385 7.683 -13.477 1.00 85.75 192 LEU A CA 1
ATOM 1538 C C . LEU A 1 192 ? 15.410 7.770 -14.615 1.00 85.75 192 LEU A C 1
ATOM 1540 O O . LEU A 1 192 ? 16.149 6.824 -14.865 1.00 85.75 192 LEU A O 1
ATOM 1544 N N . ALA A 1 193 ? 15.530 8.943 -15.232 1.00 82.44 193 ALA A N 1
ATOM 1545 C CA . ALA A 1 193 ? 16.514 9.220 -16.270 1.00 82.44 193 ALA A CA 1
ATOM 1546 C C . ALA A 1 193 ? 17.966 8.958 -15.838 1.00 82.44 193 ALA A C 1
ATOM 1548 O O . ALA A 1 193 ? 18.733 8.295 -16.536 1.00 82.44 193 ALA A O 1
ATOM 1549 N N . GLN A 1 194 ? 18.351 9.473 -14.671 1.00 87.19 194 GLN A N 1
ATOM 1550 C CA . GLN A 1 194 ? 19.703 9.311 -14.136 1.00 87.19 194 GLN A CA 1
ATOM 1551 C C . GLN A 1 194 ? 19.945 7.866 -13.695 1.00 87.19 194 GLN A C 1
ATOM 1553 O O . GLN A 1 194 ? 21.047 7.338 -13.848 1.00 87.19 194 GLN A O 1
ATOM 1558 N N . PHE A 1 195 ? 18.899 7.201 -13.205 1.00 88.69 195 PHE A N 1
ATOM 1559 C CA . PHE A 1 195 ? 18.959 5.789 -12.871 1.00 88.69 195 PHE A CA 1
ATOM 1560 C C . PHE A 1 195 ? 19.096 4.887 -14.097 1.00 88.69 195 PHE A C 1
ATOM 1562 O O . PHE A 1 195 ? 19.666 3.818 -13.968 1.00 88.69 195 PHE A O 1
ATOM 1569 N N . VAL A 1 196 ? 18.616 5.260 -15.283 1.00 87.12 196 VAL A N 1
ATOM 1570 C CA . VAL A 1 196 ? 18.844 4.449 -16.496 1.00 87.12 196 VAL A CA 1
ATOM 1571 C C . VAL A 1 196 ? 20.142 4.824 -17.212 1.00 87.12 196 VAL A C 1
ATOM 1573 O O . VAL A 1 196 ? 20.746 3.977 -17.874 1.00 87.12 196 VAL A O 1
ATOM 1576 N N . ALA A 1 197 ? 20.636 6.050 -17.022 1.00 85.56 197 ALA A N 1
ATOM 1577 C CA . ALA A 1 197 ? 21.853 6.550 -17.655 1.00 85.56 197 ALA A CA 1
ATOM 1578 C C . ALA A 1 197 ? 23.073 5.659 -17.357 1.00 85.56 197 ALA A C 1
ATOM 1580 O O . ALA A 1 197 ? 23.384 5.368 -16.200 1.00 85.56 197 ALA A O 1
ATOM 1581 N N . GLY A 1 198 ? 23.770 5.214 -18.406 1.00 81.44 198 GLY A N 1
ATOM 1582 C CA . GLY A 1 198 ? 24.953 4.351 -18.297 1.00 81.44 198 GLY A CA 1
ATOM 1583 C C . GLY A 1 198 ? 24.670 2.846 -18.196 1.00 81.44 198 GLY A C 1
ATOM 1584 O O . GLY A 1 198 ? 25.611 2.078 -17.986 1.00 81.44 198 GLY A O 1
ATOM 1585 N N . ALA A 1 199 ? 23.411 2.420 -18.341 1.00 88.00 199 ALA A N 1
ATOM 1586 C CA . ALA A 1 199 ? 23.074 1.022 -18.595 1.00 88.00 199 ALA A CA 1
ATOM 1587 C C . ALA A 1 199 ? 23.187 0.696 -20.096 1.00 88.00 199 ALA A C 1
ATOM 1589 O O . ALA A 1 199 ? 22.872 1.530 -20.942 1.00 88.00 199 ALA A O 1
ATOM 1590 N N . ASP A 1 200 ? 23.595 -0.532 -20.413 1.00 90.50 200 ASP A N 1
ATOM 1591 C CA . ASP A 1 200 ? 23.582 -1.088 -21.773 1.00 90.50 200 ASP A CA 1
ATOM 1592 C C . ASP A 1 200 ? 22.199 -1.681 -22.109 1.00 90.50 200 ASP A C 1
ATOM 1594 O O . ASP A 1 200 ? 21.810 -1.801 -23.273 1.00 90.50 200 ASP A O 1
ATOM 1598 N N . TYR A 1 201 ? 21.453 -2.080 -21.076 1.00 90.19 201 TYR A N 1
ATOM 1599 C CA . TYR A 1 201 ? 20.109 -2.639 -21.173 1.00 90.19 201 TYR A CA 1
ATOM 1600 C C . TYR A 1 201 ? 19.238 -2.103 -20.034 1.00 90.19 201 TYR A C 1
ATOM 1602 O O . TYR A 1 201 ? 19.650 -2.083 -18.873 1.00 90.19 201 TYR A O 1
ATOM 1610 N N . CYS A 1 202 ? 18.026 -1.674 -20.358 1.00 90.62 202 CYS A N 1
ATOM 1611 C CA . CYS A 1 202 ? 17.039 -1.223 -19.392 1.00 90.62 202 CYS A CA 1
ATOM 1612 C C . CYS A 1 202 ? 15.773 -2.065 -19.529 1.00 90.62 202 CYS A C 1
ATOM 1614 O O . CYS A 1 202 ? 15.190 -2.126 -20.608 1.00 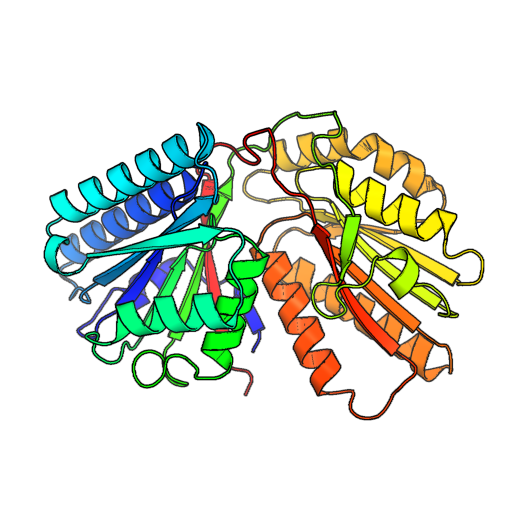90.62 202 CYS A O 1
ATOM 1616 N N . ASP A 1 203 ? 15.344 -2.689 -18.435 1.00 91.31 203 ASP A N 1
ATOM 1617 C CA . ASP A 1 203 ? 14.020 -3.297 -18.332 1.00 91.31 203 ASP A CA 1
ATOM 1618 C C . ASP A 1 203 ? 13.128 -2.345 -17.532 1.00 91.31 203 ASP A C 1
ATOM 1620 O O . ASP A 1 203 ? 13.291 -2.212 -16.316 1.00 91.31 203 ASP A O 1
ATOM 1624 N N . LEU A 1 204 ? 12.243 -1.628 -18.225 1.00 90.88 204 LEU A N 1
ATOM 1625 C CA . LEU A 1 204 ? 11.281 -0.723 -17.605 1.00 90.88 204 LEU A CA 1
ATOM 1626 C C . LEU A 1 204 ? 9.923 -1.422 -17.559 1.00 90.88 204 LEU A C 1
ATOM 1628 O O . LEU A 1 204 ? 9.319 -1.707 -18.592 1.00 90.88 204 LEU A O 1
ATOM 1632 N N . THR A 1 205 ? 9.426 -1.654 -16.351 1.00 91.56 205 THR A N 1
ATOM 1633 C CA . THR A 1 205 ? 8.066 -2.136 -16.117 1.00 91.56 205 THR A CA 1
ATOM 1634 C C . THR A 1 205 ? 7.223 -1.002 -15.553 1.00 91.56 205 THR A C 1
ATOM 1636 O O . THR A 1 205 ? 7.603 -0.390 -14.560 1.00 91.56 205 THR A O 1
ATOM 1639 N N . VAL A 1 206 ? 6.084 -0.714 -16.176 1.00 88.50 206 VAL A N 1
ATOM 1640 C CA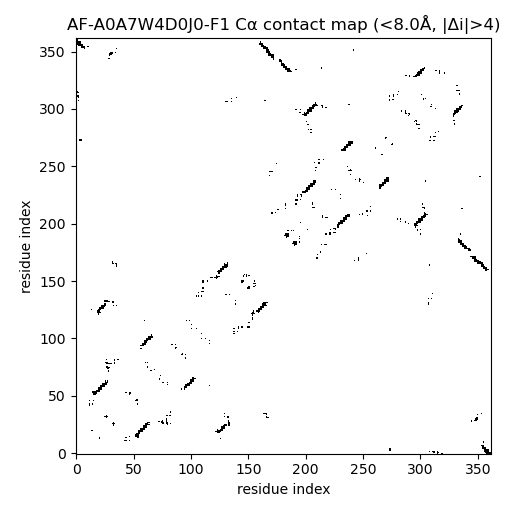 . VAL A 1 206 ? 5.172 0.364 -15.780 1.00 88.50 206 VAL A CA 1
ATOM 1641 C C . VAL A 1 206 ? 3.822 -0.236 -15.428 1.00 88.50 206 VAL A C 1
ATOM 1643 O O . VAL A 1 206 ? 3.143 -0.762 -16.306 1.00 88.50 206 VAL A O 1
ATOM 1646 N N . LEU A 1 207 ? 3.405 -0.143 -14.166 1.00 86.56 207 LEU A N 1
ATOM 1647 C CA . LEU A 1 207 ? 2.036 -0.493 -13.794 1.00 86.56 207 LEU A CA 1
ATOM 1648 C C . LEU A 1 207 ? 1.118 0.706 -14.041 1.00 86.56 207 LEU A C 1
ATOM 1650 O O . LEU A 1 207 ? 1.175 1.705 -13.320 1.00 86.56 207 LEU A O 1
ATOM 1654 N N . ALA A 1 208 ? 0.245 0.565 -15.032 1.00 79.75 208 ALA A N 1
ATOM 1655 C CA . ALA A 1 208 ? -0.824 1.495 -15.342 1.00 79.75 208 ALA A CA 1
ATOM 1656 C C . ALA A 1 208 ? -2.112 1.038 -14.641 1.00 79.75 208 ALA A C 1
ATOM 1658 O O . ALA A 1 208 ? -2.825 0.146 -15.103 1.00 79.75 208 ALA A O 1
ATOM 1659 N N . ALA A 1 209 ? -2.406 1.643 -13.493 1.00 69.94 209 ALA A N 1
ATOM 1660 C CA . ALA A 1 209 ? -3.657 1.423 -12.779 1.00 69.94 209 ALA A CA 1
ATOM 1661 C C . ALA A 1 209 ? -4.067 2.718 -12.071 1.00 69.94 209 ALA A C 1
ATOM 1663 O O . ALA A 1 209 ? -3.297 3.268 -11.293 1.00 69.94 209 ALA A O 1
ATOM 1664 N N . GLY A 1 210 ? -5.257 3.237 -12.375 1.00 66.19 210 GLY A N 1
ATOM 1665 C CA . GLY A 1 210 ? -5.633 4.606 -12.007 1.00 66.19 210 GLY A CA 1
ATOM 1666 C C . GLY A 1 210 ? -5.035 5.635 -12.977 1.00 66.19 210 GLY A C 1
ATOM 1667 O O . GLY A 1 210 ? -5.197 5.500 -14.188 1.00 66.19 210 GLY A O 1
ATOM 1668 N N . SER A 1 211 ? -4.335 6.653 -12.463 1.00 61.34 211 SER A N 1
ATOM 1669 C CA . SER A 1 211 ? -3.850 7.789 -13.266 1.00 61.34 211 SER A CA 1
ATOM 1670 C C . SER A 1 211 ? -2.861 7.379 -14.369 1.00 61.34 211 SER A C 1
ATOM 1672 O O . SER A 1 211 ? -1.853 6.719 -14.124 1.00 61.34 211 SER A O 1
ATOM 1674 N N . VAL A 1 212 ? -3.142 7.814 -15.601 1.00 66.62 212 VAL A N 1
ATOM 1675 C CA . VAL A 1 212 ? -2.332 7.574 -16.814 1.00 66.62 212 VAL A CA 1
ATOM 1676 C C . VAL A 1 212 ? -1.038 8.399 -16.809 1.00 66.62 212 VAL A C 1
ATOM 1678 O O . VAL A 1 212 ? -0.067 8.048 -17.478 1.00 66.62 212 VAL A O 1
ATOM 1681 N N . HIS A 1 213 ? -1.028 9.520 -16.087 1.00 68.31 213 HIS A N 1
ATOM 1682 C CA . HIS A 1 213 ? -0.028 10.573 -16.258 1.00 68.31 213 HIS A CA 1
ATOM 1683 C C . HIS A 1 213 ? 1.364 10.154 -15.812 1.00 68.31 213 HIS A C 1
ATOM 1685 O O . HIS A 1 213 ? 2.316 10.313 -16.573 1.00 68.31 213 HIS A O 1
ATOM 1691 N N . ASP A 1 214 ? 1.481 9.574 -14.622 1.00 72.00 214 ASP A N 1
ATOM 1692 C CA . ASP A 1 214 ? 2.777 9.147 -14.107 1.00 72.00 214 ASP A CA 1
ATOM 1693 C C . ASP A 1 214 ? 3.348 7.991 -14.947 1.00 72.00 214 ASP A C 1
ATOM 1695 O O . ASP A 1 214 ? 4.548 7.944 -15.222 1.00 72.00 214 ASP A O 1
ATOM 1699 N N . ALA A 1 215 ? 2.473 7.108 -15.451 1.00 75.50 215 ALA A N 1
ATOM 1700 C CA . ALA A 1 215 ? 2.847 6.051 -16.387 1.00 75.50 215 ALA A CA 1
ATOM 1701 C C . ALA A 1 215 ? 3.408 6.636 -17.690 1.00 75.50 215 ALA A C 1
ATOM 1703 O O . ALA A 1 215 ? 4.465 6.210 -18.152 1.00 75.50 215 ALA A O 1
ATOM 1704 N N . TYR A 1 216 ? 2.751 7.657 -18.247 1.00 75.31 216 TYR A N 1
ATOM 1705 C CA . TYR A 1 216 ? 3.234 8.356 -19.435 1.00 75.31 216 TYR A CA 1
ATOM 1706 C C . TYR A 1 216 ? 4.555 9.093 -19.173 1.00 75.31 216 TYR A C 1
ATOM 1708 O O . TYR A 1 216 ? 5.479 8.990 -19.975 1.00 75.31 216 TYR A O 1
ATOM 1716 N N . GLY A 1 217 ? 4.685 9.777 -18.032 1.00 73.56 217 GLY A N 1
ATOM 1717 C CA . GLY A 1 217 ? 5.919 10.454 -17.623 1.00 73.56 217 GLY A CA 1
ATOM 1718 C C . GLY A 1 217 ? 7.102 9.498 -17.447 1.00 73.56 217 GLY A C 1
ATOM 1719 O O . GLY A 1 217 ? 8.223 9.827 -17.832 1.00 73.56 217 GLY A O 1
ATOM 1720 N N . ALA A 1 218 ? 6.868 8.291 -16.917 1.00 78.12 218 ALA A N 1
ATOM 1721 C CA . ALA A 1 218 ? 7.911 7.273 -16.778 1.00 78.12 218 ALA A CA 1
ATOM 1722 C C . ALA A 1 218 ? 8.412 6.814 -18.150 1.00 78.12 218 ALA A C 1
ATOM 1724 O O . ALA A 1 218 ? 9.613 6.679 -18.387 1.00 78.12 218 ALA A O 1
ATOM 1725 N N . VAL A 1 219 ? 7.470 6.601 -19.063 1.00 77.12 219 VAL A N 1
ATOM 1726 C CA . VAL A 1 219 ? 7.730 6.130 -20.418 1.00 77.12 219 VAL A CA 1
ATOM 1727 C C . VAL A 1 219 ? 8.468 7.172 -21.258 1.00 77.12 219 VAL A C 1
ATOM 1729 O O . VAL A 1 219 ? 9.500 6.847 -21.851 1.00 77.12 219 VAL A O 1
ATOM 1732 N N . THR A 1 220 ? 7.989 8.419 -21.298 1.00 73.56 220 THR A N 1
ATOM 1733 C CA . THR A 1 220 ? 8.655 9.499 -22.046 1.00 73.56 220 THR A CA 1
ATOM 1734 C C . THR A 1 220 ? 10.032 9.798 -21.469 1.00 73.56 220 THR A C 1
ATOM 1736 O O . THR A 1 220 ? 11.003 9.895 -22.221 1.00 73.56 220 THR A O 1
ATOM 1739 N N . GLY A 1 221 ? 10.144 9.831 -20.136 1.00 69.75 221 GLY A N 1
ATOM 1740 C CA . GLY A 1 221 ? 11.405 10.038 -19.433 1.00 69.75 221 GLY A CA 1
ATOM 1741 C C . GLY A 1 221 ? 12.472 9.003 -19.792 1.00 69.75 221 GLY A C 1
ATOM 1742 O O . GLY A 1 221 ? 13.635 9.363 -19.953 1.00 69.75 221 GLY A O 1
ATOM 1743 N N . VAL A 1 222 ? 12.107 7.731 -19.981 1.00 73.56 222 VAL A N 1
ATOM 1744 C CA . VAL A 1 222 ? 13.069 6.707 -20.424 1.00 73.56 222 VAL A CA 1
ATOM 1745 C C . VAL A 1 222 ? 13.354 6.802 -21.921 1.00 73.56 222 VAL A C 1
ATOM 1747 O O . VAL A 1 222 ? 14.520 6.728 -22.307 1.00 73.56 222 VAL A O 1
ATOM 1750 N N . ARG A 1 223 ? 12.343 7.011 -22.773 1.00 69.50 223 ARG A N 1
ATOM 1751 C CA . ARG A 1 223 ? 12.527 7.063 -24.236 1.00 69.50 223 ARG A CA 1
ATOM 1752 C C . ARG A 1 223 ? 13.485 8.170 -24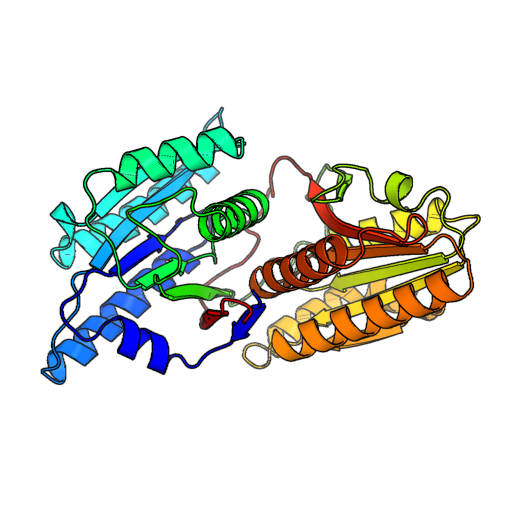.667 1.00 69.50 223 ARG A C 1
ATOM 1754 O O . ARG A 1 223 ? 14.360 7.938 -25.499 1.00 69.50 223 ARG A O 1
ATOM 1761 N N . ASP A 1 224 ? 13.336 9.359 -24.096 1.00 66.75 224 ASP A N 1
ATOM 1762 C CA . ASP A 1 224 ? 14.089 10.527 -24.551 1.00 66.75 224 ASP A CA 1
ATOM 1763 C C . ASP A 1 224 ? 15.557 10.500 -24.072 1.00 66.75 224 ASP A C 1
ATOM 1765 O O . ASP A 1 224 ? 16.427 11.135 -24.684 1.00 66.75 224 ASP A O 1
ATOM 1769 N N . LEU A 1 225 ? 15.847 9.725 -23.014 1.00 64.00 225 LEU A N 1
ATOM 1770 C CA . LEU A 1 225 ? 17.105 9.780 -22.257 1.00 64.00 225 LEU A CA 1
ATOM 1771 C C . LEU A 1 225 ? 17.918 8.475 -22.295 1.00 64.00 225 LEU A C 1
ATOM 1773 O O . LEU A 1 225 ? 19.137 8.514 -22.133 1.00 64.00 225 LEU A O 1
ATOM 1777 N N . ALA A 1 226 ? 17.308 7.333 -22.613 1.00 60.03 226 ALA A N 1
ATOM 1778 C CA . ALA A 1 226 ? 17.995 6.050 -22.779 1.00 60.03 226 ALA A CA 1
ATOM 1779 C C . ALA A 1 226 ? 18.565 5.847 -24.201 1.00 60.03 226 ALA A C 1
ATOM 1781 O O . ALA A 1 226 ? 18.523 4.746 -24.742 1.00 60.03 226 ALA A O 1
ATOM 1782 N N . ARG A 1 227 ? 19.128 6.896 -24.822 1.00 65.00 227 ARG A N 1
ATOM 1783 C CA . ARG A 1 227 ? 19.593 6.876 -26.230 1.00 65.00 227 ARG A CA 1
ATOM 1784 C C . ARG A 1 227 ? 20.668 5.822 -26.537 1.00 65.00 227 ARG A C 1
ATOM 1786 O O . ARG A 1 227 ? 20.867 5.488 -27.700 1.00 65.00 227 ARG A O 1
ATOM 1793 N N . SER A 1 228 ? 21.372 5.330 -25.519 1.00 61.94 228 SER A N 1
ATOM 1794 C CA . SER A 1 228 ? 22.452 4.342 -25.641 1.00 61.94 228 SER A CA 1
ATOM 1795 C C . SER A 1 228 ? 22.090 2.943 -25.135 1.00 61.94 228 SER A C 1
ATOM 1797 O O . SER A 1 228 ? 22.898 2.031 -25.291 1.00 61.94 228 SER A O 1
ATOM 1799 N N . ALA A 1 229 ? 20.931 2.768 -24.496 1.00 75.69 229 ALA A N 1
ATOM 1800 C CA . ALA A 1 229 ? 20.538 1.501 -23.887 1.00 75.69 229 ALA A CA 1
ATOM 1801 C C . ALA A 1 229 ? 19.512 0.780 -24.763 1.00 75.69 229 ALA A C 1
ATOM 1803 O O . ALA A 1 229 ? 18.633 1.404 -25.356 1.00 7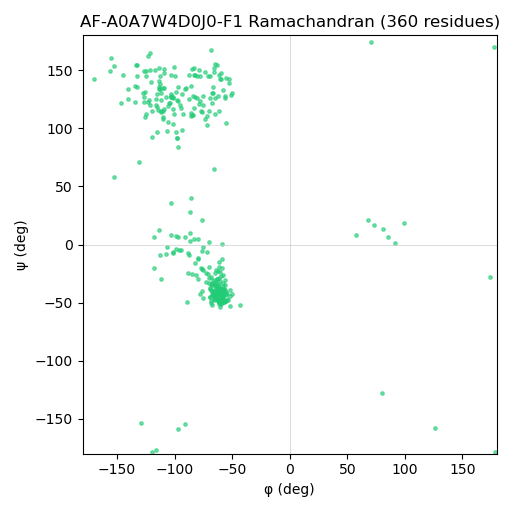5.69 229 ALA A O 1
ATOM 1804 N N . VAL A 1 230 ? 19.564 -0.551 -24.787 1.00 84.31 230 VAL A N 1
ATOM 1805 C CA . VAL A 1 230 ? 18.425 -1.339 -25.272 1.00 84.31 230 VAL A CA 1
ATOM 1806 C C . VAL A 1 230 ? 17.318 -1.239 -24.225 1.00 84.31 230 VAL A C 1
ATOM 1808 O O . VAL A 1 230 ? 17.471 -1.771 -23.128 1.00 84.31 230 VAL A O 1
ATOM 1811 N N . VAL A 1 231 ? 16.225 -0.547 -24.547 1.00 85.94 231 VAL A N 1
ATOM 1812 C CA . VAL A 1 231 ? 15.073 -0.400 -23.647 1.00 85.94 231 VAL A CA 1
ATOM 1813 C C . VAL A 1 231 ? 14.027 -1.456 -23.968 1.00 85.94 231 VAL A C 1
ATOM 1815 O O . VAL A 1 231 ? 13.480 -1.500 -25.068 1.00 85.94 231 VAL A O 1
ATOM 1818 N N . ASN A 1 232 ? 13.725 -2.283 -22.979 1.00 88.69 232 ASN A N 1
ATOM 1819 C CA . ASN A 1 232 ? 12.634 -3.232 -22.996 1.00 88.69 232 ASN A CA 1
ATOM 1820 C C . ASN A 1 232 ? 11.521 -2.709 -22.084 1.00 88.69 232 ASN A C 1
ATOM 1822 O O . ASN A 1 232 ? 11.651 -2.727 -20.861 1.00 88.69 232 ASN A O 1
ATOM 1826 N N . LEU A 1 233 ? 10.446 -2.212 -22.694 1.00 87.94 233 LEU A N 1
ATOM 1827 C CA . LEU A 1 233 ? 9.331 -1.590 -21.990 1.00 87.94 233 LEU A CA 1
ATOM 1828 C C . LEU A 1 233 ? 8.139 -2.543 -21.907 1.00 87.94 233 LEU A C 1
ATOM 1830 O O . LEU A 1 233 ? 7.683 -3.084 -22.919 1.00 87.94 233 LEU A O 1
ATOM 1834 N N . THR A 1 234 ? 7.613 -2.715 -20.698 1.00 89.06 234 THR A N 1
ATOM 1835 C CA . THR A 1 234 ? 6.378 -3.457 -20.447 1.00 89.06 234 THR A CA 1
ATOM 1836 C C . THR A 1 234 ? 5.404 -2.622 -19.645 1.00 89.06 234 THR A C 1
ATOM 1838 O O . THR A 1 234 ? 5.714 -2.178 -18.543 1.00 89.06 234 THR A O 1
ATOM 1841 N N . THR A 1 235 ? 4.211 -2.426 -20.195 1.00 88.12 235 THR A N 1
ATOM 1842 C CA . THR A 1 235 ? 3.093 -1.815 -19.484 1.00 88.12 235 THR A CA 1
ATOM 1843 C C . THR A 1 235 ? 2.184 -2.914 -18.963 1.00 88.12 235 THR A C 1
ATOM 1845 O O . THR A 1 235 ? 1.705 -3.746 -19.731 1.00 88.12 235 THR A O 1
ATOM 1848 N N . ILE A 1 236 ? 1.940 -2.907 -17.658 1.00 89.81 236 ILE A N 1
ATOM 1849 C CA . ILE A 1 236 ? 1.025 -3.827 -16.993 1.00 89.81 236 ILE A CA 1
ATOM 1850 C C . ILE A 1 236 ? -0.267 -3.072 -16.695 1.00 89.81 236 ILE A C 1
ATOM 1852 O O . ILE A 1 236 ? -0.227 -2.008 -16.080 1.00 89.81 236 ILE A O 1
ATOM 1856 N N . TYR A 1 237 ? -1.404 -3.627 -17.096 1.00 88.44 237 TYR A N 1
ATOM 1857 C CA . TYR A 1 237 ? -2.728 -3.116 -16.751 1.00 88.44 237 TYR A CA 1
ATOM 1858 C C . TYR A 1 237 ? -3.362 -3.969 -15.665 1.00 88.44 237 TYR A C 1
ATOM 1860 O O . TYR A 1 237 ? -3.486 -5.184 -15.822 1.00 88.44 237 TYR A O 1
ATOM 1868 N N . PHE A 1 238 ? -3.806 -3.332 -14.582 1.00 87.38 238 PHE A N 1
ATOM 1869 C CA . PHE A 1 238 ? -4.560 -4.029 -13.547 1.00 87.38 238 PHE A CA 1
ATOM 1870 C C . PHE A 1 238 ? -6.053 -4.079 -13.881 1.00 87.38 238 PHE A C 1
ATOM 1872 O O . PHE A 1 238 ? -6.761 -3.068 -13.870 1.00 87.38 238 PHE A O 1
ATOM 1879 N N . MET A 1 239 ? -6.528 -5.292 -14.132 1.00 88.00 239 MET A N 1
ATOM 1880 C CA . MET A 1 239 ? -7.926 -5.624 -14.352 1.00 88.00 239 MET A CA 1
ATOM 1881 C C . MET A 1 239 ? -8.509 -6.151 -13.042 1.00 88.00 239 MET A C 1
ATOM 1883 O O . MET A 1 239 ? -8.419 -7.342 -12.755 1.00 88.00 239 MET A O 1
ATOM 1887 N N . ASN A 1 240 ? -9.079 -5.260 -12.230 1.00 84.38 240 ASN A N 1
ATOM 1888 C CA . ASN A 1 240 ? -9.692 -5.624 -10.961 1.00 84.38 240 ASN A CA 1
ATOM 1889 C C . ASN A 1 240 ? -10.913 -6.523 -11.224 1.00 84.38 240 ASN A C 1
ATOM 1891 O O . ASN A 1 240 ? -11.914 -6.024 -11.742 1.00 84.38 240 ASN A O 1
ATOM 1895 N N . PRO A 1 241 ? -10.888 -7.816 -10.849 1.00 82.81 241 PRO A N 1
ATOM 1896 C CA . PRO A 1 241 ? -11.998 -8.727 -11.127 1.00 82.81 241 PRO A CA 1
ATOM 1897 C C . PRO A 1 241 ? -13.287 -8.317 -10.405 1.00 82.81 241 PRO A C 1
ATOM 1899 O O . PRO A 1 241 ? -14.378 -8.664 -10.843 1.00 82.81 241 PRO A O 1
ATOM 1902 N N . TRP A 1 242 ? -13.171 -7.539 -9.327 1.00 82.31 242 TRP A N 1
ATOM 1903 C CA . TRP A 1 242 ? -14.300 -7.048 -8.534 1.00 82.31 242 TRP A CA 1
ATOM 1904 C C . TRP A 1 242 ? -14.862 -5.720 -9.041 1.00 82.31 242 TRP A C 1
ATOM 1906 O O . TRP A 1 242 ? -15.867 -5.245 -8.521 1.00 82.31 242 TRP A O 1
ATOM 1916 N N . ASN A 1 243 ? -14.201 -5.097 -10.018 1.00 83.75 243 ASN A N 1
ATOM 1917 C CA . ASN A 1 243 ? -14.613 -3.826 -10.595 1.00 83.75 243 ASN A CA 1
ATOM 1918 C C . ASN A 1 243 ? -14.125 -3.710 -12.047 1.00 83.75 243 ASN A C 1
ATOM 1920 O O . ASN A 1 243 ? -13.345 -2.822 -12.405 1.00 83.75 243 ASN A O 1
ATOM 1924 N N . LEU A 1 244 ? -14.547 -4.673 -12.871 1.00 86.00 244 LEU A N 1
ATOM 1925 C CA . LEU A 1 244 ? -14.109 -4.777 -14.263 1.00 86.00 244 LEU A CA 1
ATOM 1926 C C . LEU A 1 244 ? -14.529 -3.565 -15.096 1.00 86.00 244 LEU A C 1
ATOM 1928 O O . LEU A 1 244 ? -13.759 -3.137 -15.952 1.00 86.00 244 LEU A O 1
ATOM 1932 N N . ASP A 1 245 ? -15.700 -2.988 -14.822 1.00 85.19 245 ASP A N 1
ATOM 1933 C CA . ASP A 1 245 ? -16.202 -1.811 -15.535 1.00 85.19 245 ASP A CA 1
ATOM 1934 C C . ASP A 1 245 ? -15.289 -0.599 -15.336 1.00 85.19 245 ASP A C 1
ATOM 1936 O O . ASP A 1 245 ? -14.924 0.073 -16.305 1.00 85.19 245 ASP A O 1
ATOM 1940 N N . GLU A 1 246 ? -14.855 -0.349 -14.097 1.00 83.38 246 GLU A N 1
ATOM 1941 C CA . GLU A 1 246 ? -13.900 0.718 -13.813 1.00 83.38 246 GLU A CA 1
ATOM 1942 C C . GLU A 1 246 ? -12.528 0.405 -14.416 1.00 83.38 246 GLU A C 1
ATOM 1944 O O . GLU A 1 246 ? -11.933 1.269 -15.054 1.00 83.38 246 GLU A O 1
ATOM 1949 N N . SER A 1 247 ? -12.034 -0.832 -14.304 1.00 84.06 247 SER A N 1
ATOM 1950 C CA . SER A 1 247 ? -10.781 -1.230 -14.963 1.00 84.06 247 SER A CA 1
ATOM 1951 C C . SER A 1 247 ? -10.837 -1.036 -16.483 1.00 84.06 247 SER A C 1
ATOM 1953 O O . SER A 1 247 ? -9.875 -0.550 -17.077 1.00 84.06 247 SER A O 1
ATOM 1955 N N . TRP A 1 248 ? -11.970 -1.335 -17.120 1.00 83.88 248 TRP A N 1
ATOM 1956 C CA . TRP A 1 248 ? -12.187 -1.101 -18.547 1.00 83.88 248 TRP A CA 1
ATOM 1957 C C . TRP A 1 248 ? -12.249 0.390 -18.890 1.00 83.88 248 TRP A C 1
ATOM 1959 O O . TRP A 1 248 ? -11.691 0.844 -19.893 1.00 83.88 248 TRP A O 1
ATOM 1969 N N . LYS A 1 249 ? -12.909 1.186 -18.045 1.00 82.56 249 LYS A N 1
ATOM 1970 C CA . LYS A 1 249 ? -12.932 2.646 -18.160 1.00 82.56 249 LYS A CA 1
ATOM 1971 C C . LYS A 1 249 ? -11.519 3.227 -18.080 1.00 82.56 249 LYS A C 1
ATOM 1973 O O . LYS A 1 249 ? -11.155 4.017 -18.950 1.00 82.56 249 LYS A O 1
ATOM 1978 N N . GLN A 1 250 ? -10.715 2.780 -17.119 1.00 78.88 250 GLN A N 1
ATOM 1979 C CA . GLN A 1 250 ? -9.322 3.197 -16.982 1.00 78.88 250 GLN A CA 1
ATOM 1980 C C . GLN A 1 250 ? -8.486 2.770 -18.192 1.00 78.88 250 GLN A C 1
ATOM 1982 O O . GLN A 1 250 ? -7.800 3.610 -18.765 1.00 78.88 250 GLN A O 1
ATOM 1987 N N . LEU A 1 251 ? -8.643 1.540 -18.691 1.00 80.12 251 LEU A N 1
ATOM 1988 C CA . LEU A 1 251 ? -7.961 1.087 -19.908 1.00 80.12 251 LEU A CA 1
ATOM 1989 C C . LEU A 1 251 ? -8.251 1.994 -21.121 1.00 80.12 251 LEU A C 1
ATOM 1991 O O . LEU A 1 251 ? -7.346 2.305 -21.896 1.00 80.12 251 LEU A O 1
ATOM 1995 N N . ARG A 1 252 ? -9.496 2.474 -21.273 1.00 77.81 252 ARG A N 1
ATOM 1996 C CA . ARG A 1 252 ? -9.846 3.470 -22.306 1.00 77.81 252 ARG A CA 1
ATOM 1997 C C . ARG A 1 252 ? -9.149 4.810 -22.075 1.00 77.81 252 ARG A C 1
ATOM 1999 O O . ARG A 1 252 ? -8.705 5.427 -23.041 1.00 77.81 252 ARG A O 1
ATOM 2006 N N . ASN A 1 253 ? -9.014 5.245 -20.824 1.00 71.88 253 ASN A N 1
ATOM 2007 C CA . ASN A 1 253 ? -8.250 6.448 -20.481 1.00 71.88 253 ASN A CA 1
ATOM 2008 C C . ASN A 1 253 ? -6.752 6.270 -20.799 1.00 71.88 253 ASN A C 1
ATOM 2010 O O . ASN A 1 253 ? -6.096 7.216 -21.234 1.00 71.88 253 ASN A O 1
ATOM 2014 N N . HIS A 1 254 ? -6.225 5.047 -20.694 1.00 76.44 254 HIS A N 1
ATOM 2015 C CA . HIS A 1 254 ? -4.857 4.694 -21.086 1.00 76.44 254 HIS A CA 1
ATOM 2016 C C . HIS A 1 254 ? -4.671 4.482 -22.597 1.00 76.44 254 HIS A C 1
ATOM 2018 O O . HIS A 1 254 ? -3.569 4.150 -23.031 1.00 76.44 254 HIS A O 1
ATOM 2024 N N . HIS A 1 255 ? -5.686 4.717 -23.437 1.00 72.75 255 HIS A N 1
ATOM 2025 C CA . HIS A 1 255 ? -5.590 4.503 -24.887 1.00 72.75 255 HIS A CA 1
ATOM 2026 C C . HIS A 1 255 ? -4.442 5.283 -25.552 1.00 72.75 255 HIS A C 1
ATOM 2028 O O . HIS A 1 255 ? -3.851 4.800 -26.515 1.00 72.75 255 HIS A O 1
ATOM 2034 N N . GLY A 1 256 ? -4.075 6.458 -25.029 1.00 69.62 256 GLY A N 1
ATOM 2035 C CA . GLY A 1 256 ? -2.884 7.184 -25.488 1.00 69.62 256 GLY A CA 1
ATOM 2036 C C . GLY A 1 256 ? -1.595 6.374 -25.306 1.00 69.62 256 GLY A C 1
ATOM 2037 O O . GLY A 1 256 ? -0.824 6.230 -26.250 1.00 69.62 256 GLY A O 1
ATOM 2038 N N . LEU A 1 257 ? -1.422 5.761 -24.130 1.00 72.25 257 LEU A N 1
ATOM 2039 C CA . LEU A 1 257 ? -0.295 4.883 -23.812 1.00 72.25 257 LEU A CA 1
ATOM 2040 C C . LEU A 1 257 ? -0.317 3.610 -24.677 1.00 72.25 257 LEU A C 1
ATOM 2042 O O . LEU A 1 257 ? 0.713 3.205 -25.206 1.00 72.25 257 LEU A O 1
ATOM 2046 N N . LEU A 1 258 ? -1.500 3.020 -24.891 1.00 70.38 258 LEU A N 1
ATOM 2047 C CA . LEU A 1 258 ? -1.687 1.858 -25.775 1.00 70.38 258 LEU A CA 1
ATOM 2048 C C . LEU A 1 258 ? -1.341 2.164 -27.239 1.00 70.38 258 LEU A C 1
ATOM 2050 O O . LEU A 1 258 ? -0.766 1.324 -27.929 1.00 70.38 258 LEU A O 1
ATOM 2054 N N . ARG A 1 259 ? -1.670 3.364 -27.730 1.00 70.12 259 ARG A N 1
ATOM 2055 C CA . ARG A 1 259 ? -1.295 3.785 -29.085 1.00 70.12 259 ARG A CA 1
ATOM 2056 C C . ARG A 1 259 ? 0.212 3.925 -29.225 1.00 70.12 259 ARG A C 1
ATOM 2058 O O . ARG A 1 259 ? 0.752 3.482 -30.232 1.00 70.12 259 ARG A O 1
ATOM 2065 N N . GLU A 1 260 ? 0.897 4.494 -28.239 1.00 66.25 260 GLU A N 1
ATOM 2066 C CA . GLU A 1 260 ? 2.360 4.569 -28.271 1.00 66.25 260 GLU A CA 1
ATOM 2067 C C . GLU A 1 260 ? 3.025 3.189 -28.153 1.00 66.25 260 GLU A C 1
ATOM 2069 O O . GLU A 1 260 ? 4.040 2.949 -28.812 1.00 66.25 260 GLU A O 1
ATOM 2074 N N . ALA A 1 261 ? 2.407 2.261 -27.411 1.00 61.62 261 ALA A N 1
ATOM 2075 C CA . ALA A 1 261 ? 2.860 0.879 -27.254 1.00 61.62 261 ALA A CA 1
ATOM 2076 C C . ALA A 1 261 ? 2.927 0.080 -28.563 1.00 61.62 261 ALA A C 1
ATOM 2078 O O . ALA A 1 261 ? 3.727 -0.851 -28.671 1.00 61.62 261 ALA A O 1
ATOM 2079 N N . SER A 1 262 ? 2.162 0.477 -29.588 1.00 55.72 262 SER A N 1
ATOM 2080 C CA . SER A 1 262 ? 2.237 -0.120 -30.931 1.00 55.72 262 SER A CA 1
ATOM 2081 C C . SER A 1 262 ? 3.628 -0.019 -31.583 1.00 55.72 262 SER A C 1
ATOM 2083 O O . SER A 1 262 ? 3.909 -0.742 -32.534 1.00 55.72 262 SER A O 1
ATOM 2085 N N . ASN A 1 263 ? 4.538 0.787 -31.021 1.00 64.44 263 ASN A N 1
ATOM 2086 C CA . ASN A 1 263 ? 5.941 0.897 -31.429 1.00 64.44 263 ASN A CA 1
ATOM 2087 C C . ASN A 1 263 ? 6.876 -0.136 -30.755 1.00 64.44 263 ASN A C 1
ATOM 2089 O O . ASN A 1 263 ? 8.062 0.137 -30.571 1.00 64.44 263 ASN A O 1
ATOM 2093 N N . GLY A 1 264 ? 6.367 -1.314 -30.376 1.00 70.81 264 GLY A N 1
ATOM 2094 C CA . GLY A 1 264 ? 7.177 -2.432 -29.868 1.00 70.81 264 GLY A CA 1
ATOM 2095 C C . GLY A 1 264 ? 7.217 -2.594 -28.346 1.00 70.81 264 GLY A C 1
ATOM 2096 O O . GLY A 1 264 ? 8.116 -3.265 -27.838 1.00 70.81 264 GLY A O 1
ATOM 2097 N N . TRP A 1 265 ? 6.275 -2.007 -27.602 1.00 81.75 265 TRP A N 1
ATOM 2098 C CA . TRP A 1 265 ? 6.155 -2.261 -26.161 1.00 81.75 265 TRP A CA 1
ATOM 2099 C C . TRP A 1 265 ? 5.360 -3.536 -25.908 1.00 81.75 265 TRP A C 1
ATOM 2101 O O . TRP A 1 265 ? 4.474 -3.909 -26.678 1.00 81.75 265 TRP A O 1
ATOM 2111 N N . GLN A 1 266 ? 5.651 -4.192 -24.791 1.00 86.31 266 GLN A N 1
ATOM 2112 C CA . GLN A 1 266 ? 4.867 -5.335 -24.345 1.00 86.31 266 GLN A CA 1
ATOM 2113 C C . GLN A 1 266 ? 3.726 -4.856 -23.450 1.00 86.31 266 GLN A C 1
ATOM 2115 O O . GLN A 1 266 ? 3.928 -4.029 -22.561 1.00 86.31 266 GLN A O 1
ATOM 2120 N N . ILE A 1 267 ? 2.530 -5.384 -23.688 1.00 86.75 267 ILE A N 1
ATOM 2121 C CA . ILE A 1 267 ? 1.349 -5.120 -22.872 1.00 86.75 267 ILE A CA 1
ATOM 2122 C C . ILE A 1 267 ? 1.002 -6.414 -22.144 1.00 86.75 267 ILE A C 1
ATOM 2124 O O . ILE A 1 267 ? 0.801 -7.446 -22.782 1.00 86.75 267 ILE A O 1
ATOM 2128 N N . GLU A 1 268 ? 0.923 -6.352 -20.819 1.00 91.00 268 GLU A N 1
ATOM 2129 C CA . GLU A 1 268 ? 0.465 -7.455 -19.975 1.00 91.00 268 GLU A CA 1
ATOM 2130 C C . GLU A 1 268 ? -0.751 -7.012 -19.153 1.00 91.00 268 GLU A C 1
ATOM 2132 O O . GLU A 1 268 ? -0.897 -5.841 -18.803 1.00 91.00 268 GLU A O 1
ATOM 2137 N N . TYR A 1 269 ? -1.634 -7.955 -18.834 1.00 90.56 269 TYR A N 1
ATOM 2138 C CA . TYR A 1 269 ? -2.796 -7.725 -17.978 1.00 90.56 269 TYR A CA 1
ATOM 2139 C C . TYR A 1 269 ? -2.641 -8.560 -16.711 1.00 90.56 269 TYR A C 1
ATOM 2141 O O . TYR A 1 269 ? -2.403 -9.764 -16.798 1.00 90.56 269 TYR A O 1
ATOM 2149 N N . CYS A 1 270 ? -2.801 -7.944 -15.542 1.00 91.38 270 CYS A N 1
ATOM 2150 C CA . CYS A 1 270 ? -2.824 -8.643 -14.261 1.00 91.38 270 CYS A CA 1
ATOM 2151 C C . CYS A 1 270 ? -4.220 -8.569 -13.629 1.00 91.38 270 CYS A C 1
ATOM 2153 O O . CYS A 1 270 ? -4.925 -7.573 -13.768 1.00 91.38 270 CYS A O 1
ATOM 2155 N N . PHE A 1 271 ? -4.621 -9.632 -12.929 1.00 89.31 271 PHE A N 1
ATOM 2156 C CA . PHE A 1 271 ? -5.976 -9.792 -12.370 1.00 89.31 271 PHE A CA 1
ATOM 2157 C C . PHE A 1 271 ? -5.983 -9.894 -10.838 1.00 89.31 271 PHE A C 1
ATOM 2159 O O . PHE A 1 271 ? -7.007 -10.166 -10.223 1.00 89.31 271 PHE A O 1
ATOM 2166 N N . GLY A 1 272 ? -4.825 -9.696 -10.211 1.00 87.38 272 GLY A N 1
ATOM 2167 C CA . GLY A 1 272 ? -4.643 -9.797 -8.769 1.00 87.38 272 GLY A CA 1
ATOM 2168 C C . GLY A 1 272 ? -3.187 -9.570 -8.385 1.00 87.38 272 GLY A C 1
ATOM 2169 O O . GLY A 1 272 ? -2.307 -9.535 -9.251 1.00 87.38 272 GLY A O 1
ATOM 2170 N N . THR A 1 273 ? -2.934 -9.424 -7.086 1.00 87.69 273 THR A N 1
ATOM 2171 C CA . THR A 1 273 ? -1.592 -9.136 -6.559 1.00 87.69 273 THR A CA 1
ATOM 2172 C C . THR A 1 273 ? -0.617 -10.278 -6.844 1.00 87.69 273 THR A C 1
ATOM 2174 O O . THR A 1 273 ? 0.488 -10.009 -7.298 1.00 87.69 273 THR A O 1
ATOM 2177 N N . ASN A 1 274 ? -1.038 -11.540 -6.695 1.00 87.81 274 ASN A N 1
ATOM 2178 C CA . ASN A 1 274 ? -0.180 -12.703 -6.971 1.00 87.81 274 ASN A CA 1
ATOM 2179 C C . ASN A 1 274 ? 0.237 -12.777 -8.450 1.00 87.81 274 ASN A C 1
ATOM 2181 O O . ASN A 1 274 ? 1.416 -12.897 -8.754 1.00 87.81 274 ASN A O 1
ATOM 2185 N N . HIS A 1 275 ? -0.709 -12.596 -9.380 1.00 90.94 275 HIS A N 1
ATOM 2186 C CA . HIS A 1 275 ? -0.382 -12.568 -10.810 1.00 90.94 275 HIS A CA 1
ATOM 2187 C C . HIS A 1 275 ? 0.565 -11.401 -11.143 1.00 90.94 275 HIS A C 1
ATOM 2189 O O . HIS A 1 275 ? 1.481 -11.543 -11.945 1.00 90.94 275 HIS A O 1
ATOM 2195 N N . PHE A 1 276 ? 0.376 -10.241 -10.509 1.00 91.00 276 PHE A N 1
ATOM 2196 C CA . PHE A 1 276 ? 1.292 -9.115 -10.666 1.00 91.00 276 PHE A CA 1
ATOM 2197 C C . PHE A 1 276 ? 2.708 -9.427 -10.140 1.00 91.00 276 PHE A C 1
ATOM 2199 O O . PHE A 1 276 ? 3.684 -9.116 -10.821 1.00 91.00 276 PHE A O 1
ATOM 2206 N N . VAL A 1 277 ? 2.823 -10.078 -8.978 1.00 90.56 277 VAL A N 1
ATOM 2207 C CA . VAL A 1 277 ? 4.100 -10.554 -8.415 1.00 90.56 277 VAL A CA 1
ATOM 2208 C C . VAL A 1 277 ? 4.822 -11.470 -9.401 1.00 90.56 277 VAL A C 1
ATOM 2210 O O . VAL A 1 277 ? 5.984 -11.210 -9.711 1.00 90.56 277 VAL A O 1
ATOM 2213 N N . ASP A 1 278 ? 4.123 -12.457 -9.968 1.00 91.56 278 ASP A N 1
ATOM 2214 C CA . ASP A 1 278 ? 4.698 -13.381 -10.953 1.00 91.56 278 ASP A CA 1
ATOM 2215 C C . ASP A 1 278 ? 5.260 -12.636 -12.170 1.00 91.56 278 ASP A C 1
ATOM 2217 O O . ASP A 1 278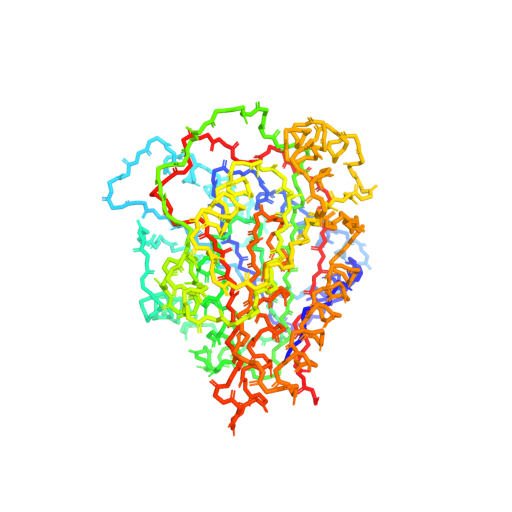 ? 6.342 -12.957 -12.667 1.00 91.56 278 ASP A O 1
ATOM 2221 N N . ILE A 1 279 ? 4.546 -11.614 -12.659 1.00 93.00 279 ILE A N 1
ATOM 2222 C CA . ILE A 1 279 ? 5.029 -10.782 -13.764 1.00 93.00 279 ILE A CA 1
ATOM 2223 C C . ILE A 1 279 ? 6.337 -10.101 -13.355 1.00 93.00 279 ILE A C 1
ATOM 2225 O O . ILE A 1 279 ? 7.340 -10.272 -14.047 1.00 93.00 279 ILE A O 1
ATOM 2229 N N . ILE A 1 280 ? 6.364 -9.382 -12.229 1.00 93.06 280 ILE A N 1
ATOM 2230 C CA . ILE A 1 280 ? 7.558 -8.658 -11.765 1.00 93.06 280 ILE A CA 1
ATOM 2231 C C . ILE A 1 280 ? 8.753 -9.598 -11.574 1.00 93.06 280 ILE A C 1
ATOM 2233 O O . ILE A 1 280 ? 9.851 -9.282 -12.035 1.00 93.06 280 ILE A O 1
ATOM 2237 N N . GLU A 1 281 ? 8.558 -10.768 -10.966 1.00 91.94 281 GLU A N 1
ATOM 2238 C CA . GLU A 1 281 ? 9.629 -11.749 -10.781 1.00 91.94 281 GLU A CA 1
ATOM 2239 C C . GLU A 1 281 ? 10.173 -12.263 -12.121 1.00 91.94 281 GLU A C 1
ATOM 2241 O O . GLU A 1 281 ? 11.390 -12.265 -12.323 1.00 91.94 281 GLU A O 1
ATOM 2246 N N . ARG A 1 282 ? 9.307 -12.607 -13.088 1.00 92.50 282 ARG A N 1
ATOM 2247 C CA . ARG A 1 282 ? 9.746 -13.007 -14.442 1.00 92.50 282 ARG A CA 1
ATOM 2248 C C . ARG A 1 282 ? 10.559 -11.911 -15.127 1.00 92.50 282 ARG A C 1
ATOM 2250 O O . ARG A 1 282 ? 11.559 -12.200 -15.789 1.00 92.50 282 ARG A O 1
ATOM 2257 N N . ARG A 1 283 ? 10.149 -10.649 -14.975 1.00 92.00 283 ARG A N 1
ATOM 2258 C CA . ARG A 1 283 ? 10.865 -9.494 -15.540 1.00 92.00 283 ARG A CA 1
ATOM 2259 C C . ARG A 1 283 ? 12.232 -9.303 -14.895 1.00 92.00 283 ARG A C 1
ATOM 2261 O O . ARG A 1 283 ? 13.218 -9.084 -15.598 1.00 92.00 283 ARG A O 1
ATOM 2268 N N . LEU A 1 284 ? 12.313 -9.452 -13.579 1.00 91.31 284 LEU A N 1
ATOM 2269 C CA . LEU A 1 284 ? 13.567 -9.351 -12.845 1.00 91.31 284 LEU A CA 1
ATOM 2270 C C . LEU A 1 284 ? 14.541 -10.482 -13.215 1.00 91.31 284 LEU A C 1
ATOM 2272 O O . LEU A 1 284 ? 15.725 -10.226 -13.426 1.00 91.31 284 LEU A O 1
ATOM 2276 N N . VAL A 1 285 ? 14.044 -11.711 -13.392 1.00 90.50 285 VAL A N 1
ATOM 2277 C CA . VAL A 1 285 ? 14.837 -12.847 -13.897 1.00 90.50 285 VAL A CA 1
ATOM 2278 C C . VAL A 1 285 ? 15.370 -12.574 -15.307 1.00 90.50 285 VAL A C 1
ATOM 2280 O O . VAL A 1 285 ? 16.526 -12.867 -15.602 1.00 90.50 285 VAL A O 1
ATOM 2283 N N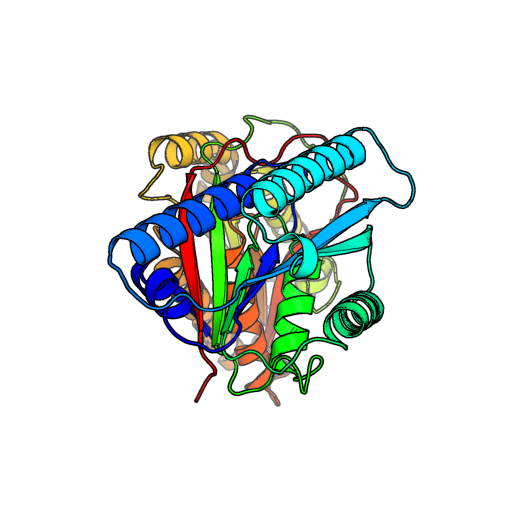 . ARG A 1 286 ? 14.581 -11.951 -16.188 1.00 90.25 286 ARG A N 1
ATOM 2284 C CA . ARG A 1 286 ? 15.068 -11.545 -17.515 1.00 90.25 286 ARG A CA 1
ATOM 2285 C C . ARG A 1 286 ? 16.196 -10.511 -17.421 1.00 90.25 286 ARG A C 1
ATOM 2287 O O . ARG A 1 286 ? 17.195 -10.636 -18.126 1.00 90.25 286 ARG A O 1
ATOM 2294 N N . ALA A 1 287 ? 16.056 -9.516 -16.546 1.00 90.19 287 ALA A N 1
ATOM 2295 C CA . ALA A 1 287 ? 17.097 -8.517 -16.306 1.00 90.19 287 ALA A CA 1
ATOM 2296 C C . ALA A 1 287 ? 18.391 -9.150 -15.754 1.00 90.19 287 ALA A C 1
ATOM 2298 O O . ALA A 1 287 ? 19.488 -8.762 -16.158 1.00 90.19 287 ALA A O 1
ATOM 2299 N N . LEU A 1 288 ? 18.266 -10.163 -14.893 1.00 89.38 288 LEU A N 1
ATOM 2300 C CA . LEU A 1 288 ? 19.386 -10.976 -14.412 1.00 89.38 288 LEU A CA 1
ATOM 2301 C C . LEU A 1 288 ? 20.119 -11.689 -15.547 1.00 89.38 288 LEU A C 1
ATOM 2303 O O . LEU A 1 288 ? 21.330 -11.535 -15.666 1.00 89.38 288 LEU A O 1
ATOM 2307 N N . VAL A 1 289 ? 19.390 -12.391 -16.416 1.00 90.81 289 VAL A N 1
ATOM 2308 C CA . VAL A 1 289 ? 19.972 -13.100 -17.568 1.00 90.81 289 VAL A CA 1
ATOM 2309 C C . VAL A 1 289 ? 20.753 -12.143 -18.477 1.00 90.81 289 VAL A C 1
ATOM 2311 O O . VAL A 1 289 ? 21.827 -12.482 -18.969 1.00 90.81 289 VAL A O 1
ATOM 2314 N N . GLU A 1 290 ? 20.261 -10.921 -18.695 1.00 91.06 290 GLU A N 1
ATOM 2315 C CA . GLU A 1 290 ? 21.012 -9.910 -19.453 1.00 91.06 290 GLU A CA 1
ATOM 2316 C C . GLU A 1 290 ? 22.272 -9.429 -18.719 1.00 91.06 290 GLU A C 1
ATOM 2318 O O . GLU A 1 290 ? 23.297 -9.166 -19.355 1.00 91.06 290 GLU A O 1
ATOM 2323 N N . SER A 1 291 ? 22.237 -9.359 -17.388 1.00 89.94 291 SER A N 1
ATOM 2324 C CA . SER A 1 291 ? 23.411 -9.013 -16.586 1.00 89.94 291 SER A CA 1
ATOM 2325 C C . SER A 1 291 ? 24.470 -10.119 -16.606 1.00 89.94 291 SER A C 1
ATOM 2327 O O . SER A 1 291 ? 25.660 -9.825 -16.734 1.00 89.94 291 SER A O 1
ATOM 2329 N N . GLU A 1 292 ? 24.051 -11.387 -16.579 1.00 89.81 292 GLU A N 1
ATOM 2330 C CA . GLU A 1 292 ? 24.920 -12.566 -16.709 1.00 89.81 292 GLU A CA 1
ATOM 2331 C C . GLU A 1 292 ? 25.612 -12.632 -18.077 1.00 89.81 292 GLU A C 1
ATOM 2333 O O . GLU A 1 292 ? 26.763 -13.054 -18.172 1.00 89.81 292 GLU A O 1
ATOM 2338 N N . LYS A 1 293 ? 24.979 -12.096 -19.132 1.00 90.56 293 LYS A N 1
ATOM 2339 C CA . LYS A 1 293 ? 25.613 -11.867 -20.448 1.00 90.56 293 LYS A CA 1
ATOM 2340 C C . LYS A 1 293 ? 26.657 -10.740 -20.436 1.00 90.56 293 LYS A C 1
ATOM 2342 O O . LYS A 1 293 ? 27.221 -10.402 -21.475 1.00 90.56 293 LYS A O 1
ATOM 2347 N N . GLY A 1 294 ? 26.913 -10.135 -19.280 1.00 88.88 294 GLY A N 1
ATOM 2348 C CA . GLY A 1 294 ? 27.933 -9.119 -19.068 1.00 88.88 294 GLY A CA 1
ATOM 2349 C C . GLY A 1 294 ? 27.458 -7.679 -19.253 1.00 88.88 294 GLY A C 1
ATOM 2350 O O . GLY A 1 294 ? 28.283 -6.777 -19.078 1.00 88.88 294 GLY A O 1
ATOM 2351 N N . ARG A 1 295 ? 26.175 -7.441 -19.555 1.00 90.50 295 ARG A N 1
ATOM 2352 C CA . ARG A 1 295 ? 25.619 -6.091 -19.737 1.00 90.50 295 ARG A CA 1
ATOM 2353 C C . ARG A 1 295 ? 25.468 -5.363 -18.403 1.00 90.50 295 ARG A C 1
ATOM 2355 O O . ARG A 1 295 ? 25.158 -5.974 -17.380 1.00 90.50 295 ARG A O 1
ATOM 2362 N N . LYS A 1 296 ? 25.616 -4.038 -18.422 1.00 91.25 296 LYS A N 1
ATOM 2363 C CA . LYS A 1 296 ? 25.129 -3.169 -17.345 1.00 91.25 296 LYS A CA 1
ATOM 2364 C C . LYS A 1 296 ? 23.618 -3.023 -17.485 1.00 91.25 296 LYS A C 1
ATOM 2366 O O . LYS A 1 296 ? 23.142 -2.442 -18.457 1.00 91.25 296 LYS A O 1
ATOM 2371 N N . VAL A 1 297 ? 22.870 -3.545 -16.528 1.00 91.50 297 VAL A N 1
ATOM 2372 C CA . VAL A 1 297 ? 21.413 -3.604 -16.551 1.00 91.50 297 VAL A CA 1
ATOM 2373 C C . VAL A 1 297 ? 20.809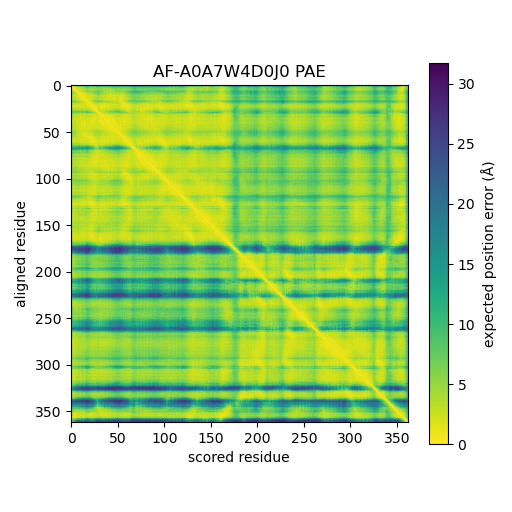 -2.656 -15.521 1.00 91.50 297 VAL A C 1
ATOM 2375 O O . VAL A 1 297 ? 21.234 -2.620 -14.366 1.00 91.50 297 VAL A O 1
ATOM 2378 N N . ALA A 1 298 ? 19.792 -1.905 -15.939 1.00 91.56 298 ALA A N 1
ATOM 2379 C CA . ALA A 1 298 ? 18.896 -1.174 -15.052 1.00 91.56 298 ALA A CA 1
ATOM 2380 C C . ALA A 1 298 ? 17.494 -1.795 -15.103 1.00 91.56 298 ALA A C 1
ATOM 2382 O O . ALA A 1 298 ? 16.833 -1.740 -16.138 1.00 91.56 298 ALA A O 1
ATOM 2383 N N . PHE A 1 299 ? 17.043 -2.366 -13.989 1.00 93.50 299 PHE A N 1
ATOM 2384 C CA . PHE A 1 299 ? 15.656 -2.773 -13.792 1.00 93.50 299 PHE A CA 1
ATOM 2385 C C . PHE A 1 299 ? 14.900 -1.644 -13.085 1.00 93.50 299 PHE A C 1
ATOM 2387 O O . PHE A 1 299 ? 15.241 -1.273 -11.963 1.00 93.50 299 PHE A O 1
ATOM 2394 N N . ALA A 1 300 ? 13.895 -1.078 -13.741 1.00 91.81 300 ALA A N 1
ATOM 2395 C CA . ALA A 1 300 ? 13.085 0.002 -13.194 1.00 91.81 300 ALA A CA 1
ATOM 2396 C C . ALA A 1 300 ? 11.618 -0.428 -13.148 1.00 91.81 300 ALA A C 1
ATOM 2398 O O . ALA A 1 300 ? 11.021 -0.712 -14.185 1.00 91.81 300 ALA A O 1
ATOM 2399 N N . ALA A 1 301 ? 11.026 -0.455 -11.955 1.00 92.19 301 ALA A N 1
ATOM 2400 C CA . ALA A 1 301 ? 9.603 -0.737 -11.774 1.00 92.19 301 ALA A CA 1
ATOM 2401 C C . ALA A 1 301 ? 8.855 0.552 -11.414 1.00 92.19 301 ALA A C 1
ATOM 2403 O O . ALA A 1 301 ? 8.852 0.969 -10.261 1.00 92.19 301 ALA A O 1
ATOM 2404 N N . ALA A 1 302 ? 8.236 1.209 -12.393 1.00 88.81 302 ALA A N 1
ATOM 2405 C CA . ALA A 1 302 ? 7.436 2.411 -12.184 1.00 88.81 302 ALA A CA 1
ATOM 2406 C C . ALA A 1 302 ? 6.000 2.037 -11.797 1.00 88.81 302 ALA A C 1
ATOM 2408 O O . ALA A 1 302 ? 5.248 1.478 -12.600 1.00 88.81 302 ALA A O 1
ATOM 2409 N N . HIS A 1 303 ? 5.624 2.309 -10.549 1.00 82.19 303 HIS A N 1
ATOM 2410 C CA . HIS A 1 303 ? 4.430 1.725 -9.956 1.00 82.19 303 HIS A CA 1
ATOM 2411 C C . HIS A 1 303 ? 3.358 2.763 -9.617 1.00 82.19 303 HIS A C 1
ATOM 2413 O O . HIS A 1 303 ? 3.318 3.317 -8.520 1.00 82.19 303 HIS A O 1
ATOM 2419 N N . PHE A 1 304 ? 2.379 2.932 -10.506 1.00 78.06 304 PHE A N 1
ATOM 2420 C CA . PHE A 1 304 ? 1.316 3.930 -10.319 1.00 78.06 304 PHE A CA 1
ATOM 2421 C C . PHE A 1 304 ? -0.022 3.344 -9.871 1.00 78.06 304 PHE A C 1
ATOM 2423 O O . PHE A 1 304 ? -1.005 4.062 -9.750 1.00 78.06 304 PHE A O 1
ATOM 2430 N N . GLY A 1 305 ? -0.042 2.052 -9.544 1.00 78.62 305 GLY A N 1
ATOM 2431 C CA . GLY A 1 305 ? -1.251 1.325 -9.181 1.00 78.62 305 GLY A CA 1
ATOM 2432 C C . GLY A 1 305 ? -1.556 1.165 -7.687 1.00 78.62 305 GLY A C 1
ATOM 2433 O O . GLY A 1 305 ? -1.059 1.926 -6.841 1.00 78.62 305 GLY A O 1
ATOM 2434 N N . PRO A 1 306 ? -2.391 0.160 -7.355 1.00 83.44 306 PRO A N 1
ATOM 2435 C CA . PRO A 1 306 ? -2.823 -0.149 -5.996 1.00 83.44 306 PRO A CA 1
ATOM 2436 C C . PRO A 1 306 ? -1.649 -0.371 -5.041 1.00 83.44 306 PRO A C 1
ATOM 2438 O O . PRO A 1 306 ? -0.635 -0.968 -5.400 1.00 83.44 306 PRO A O 1
ATOM 2441 N N . LYS A 1 307 ? -1.799 0.069 -3.788 1.00 86.81 307 LYS A N 1
ATOM 2442 C CA . LYS A 1 307 ? -0.753 -0.056 -2.760 1.00 86.81 307 LYS A CA 1
ATOM 2443 C C . LYS A 1 307 ? -0.288 -1.499 -2.490 1.00 86.81 307 LYS A C 1
ATOM 2445 O O . LYS A 1 307 ? 0.913 -1.643 -2.283 1.00 86.81 307 LYS A O 1
ATOM 2450 N N . PRO A 1 308 ? -1.140 -2.551 -2.528 1.00 88.50 308 PRO A N 1
ATOM 2451 C CA . PRO A 1 308 ? -0.667 -3.926 -2.331 1.00 88.50 308 PRO A CA 1
ATOM 2452 C C . PRO A 1 308 ? 0.447 -4.311 -3.308 1.00 88.50 308 PRO A C 1
ATOM 2454 O O . PRO A 1 308 ? 1.451 -4.896 -2.920 1.00 88.50 308 PRO A O 1
ATOM 2457 N N . MET A 1 309 ? 0.312 -3.896 -4.568 1.00 88.38 309 MET A N 1
ATOM 2458 C CA . MET A 1 309 ? 1.289 -4.177 -5.615 1.00 88.38 309 MET A CA 1
ATOM 2459 C C . MET A 1 309 ? 2.583 -3.357 -5.440 1.00 88.38 309 MET A C 1
ATOM 2461 O O . MET A 1 309 ? 3.670 -3.864 -5.721 1.00 88.38 309 MET A O 1
ATOM 2465 N N . VAL A 1 310 ? 2.492 -2.130 -4.898 1.00 85.81 310 VAL A N 1
ATOM 2466 C CA . VAL A 1 310 ? 3.667 -1.301 -4.546 1.00 85.81 310 VAL A CA 1
ATOM 2467 C C . VAL A 1 310 ? 4.497 -2.019 -3.486 1.00 85.81 310 VAL A C 1
ATOM 2469 O O . VAL A 1 310 ? 5.703 -2.190 -3.646 1.00 85.81 310 VAL A O 1
ATOM 2472 N N . VAL A 1 311 ? 3.836 -2.459 -2.409 1.00 86.75 311 VAL A N 1
ATOM 2473 C CA . VAL A 1 311 ? 4.477 -3.190 -1.311 1.00 86.75 311 VAL A CA 1
ATOM 2474 C C . VAL A 1 311 ? 5.106 -4.477 -1.839 1.00 86.75 311 VAL A C 1
ATOM 2476 O O . VAL A 1 311 ? 6.281 -4.724 -1.586 1.00 86.75 311 VAL A O 1
ATOM 2479 N N . ALA A 1 312 ? 4.366 -5.244 -2.644 1.00 89.00 312 ALA A N 1
ATOM 2480 C CA . ALA A 1 312 ? 4.859 -6.483 -3.235 1.00 89.00 312 ALA A CA 1
ATOM 2481 C C . ALA A 1 312 ? 6.116 -6.271 -4.091 1.00 89.00 312 ALA A C 1
ATOM 2483 O O . ALA A 1 312 ? 7.112 -6.970 -3.913 1.00 89.00 312 ALA A O 1
ATOM 2484 N N . THR A 1 313 ? 6.093 -5.270 -4.978 1.00 89.25 313 THR A N 1
ATOM 2485 C CA . THR A 1 313 ? 7.236 -4.917 -5.835 1.00 89.25 313 THR A CA 1
ATOM 2486 C C . THR A 1 313 ? 8.462 -4.602 -4.995 1.00 89.25 313 THR A C 1
ATOM 2488 O O . THR A 1 313 ? 9.538 -5.142 -5.242 1.00 89.25 313 THR A O 1
ATOM 2491 N N . GLN A 1 314 ? 8.302 -3.753 -3.982 1.00 86.38 314 GLN A N 1
ATOM 2492 C CA . GLN A 1 314 ? 9.409 -3.346 -3.133 1.00 86.38 314 GLN A CA 1
ATOM 2493 C C . GLN A 1 314 ? 10.008 -4.536 -2.372 1.00 86.38 314 GLN A C 1
ATOM 2495 O O . GLN A 1 314 ? 11.221 -4.710 -2.394 1.00 86.38 314 GLN A O 1
ATOM 2500 N N . MET A 1 315 ? 9.181 -5.418 -1.800 1.00 86.44 315 MET A N 1
ATOM 2501 C CA . MET A 1 315 ? 9.665 -6.620 -1.107 1.00 86.44 315 MET A CA 1
ATOM 2502 C C . MET A 1 315 ? 10.448 -7.561 -2.037 1.00 86.44 315 MET A C 1
ATOM 2504 O O . MET A 1 315 ? 11.469 -8.123 -1.633 1.00 86.44 315 MET A O 1
ATOM 2508 N N . ILE A 1 316 ? 10.007 -7.714 -3.294 1.00 88.38 316 ILE A N 1
ATOM 2509 C CA . ILE A 1 316 ? 10.740 -8.481 -4.315 1.00 88.38 316 ILE A CA 1
ATOM 2510 C C . ILE A 1 316 ? 12.114 -7.848 -4.565 1.00 88.38 316 ILE A C 1
ATOM 2512 O O . ILE A 1 316 ? 13.119 -8.562 -4.592 1.00 88.38 316 ILE A O 1
ATOM 2516 N N . LEU A 1 317 ? 12.165 -6.522 -4.724 1.00 88.19 317 LEU A N 1
ATOM 2517 C CA . LEU A 1 317 ? 13.405 -5.787 -4.968 1.00 88.19 317 LEU A CA 1
ATOM 2518 C C . LEU A 1 317 ? 14.360 -5.826 -3.771 1.00 88.19 317 LEU A C 1
ATOM 2520 O O . LEU A 1 317 ? 15.550 -6.051 -3.969 1.00 88.19 317 LEU A O 1
ATOM 2524 N N . ASP A 1 318 ? 13.869 -5.688 -2.542 1.00 82.50 318 ASP A N 1
ATOM 2525 C CA . ASP A 1 318 ? 14.702 -5.746 -1.336 1.00 82.50 318 ASP A CA 1
ATOM 2526 C C . ASP A 1 318 ? 15.315 -7.140 -1.160 1.00 82.50 318 ASP A C 1
ATOM 2528 O O . ASP A 1 318 ? 16.525 -7.279 -0.956 1.00 82.50 318 ASP A O 1
ATOM 2532 N N . ARG A 1 319 ? 14.506 -8.198 -1.341 1.00 80.75 319 ARG A N 1
ATOM 2533 C CA . ARG A 1 319 ? 14.987 -9.592 -1.341 1.00 80.75 319 ARG A CA 1
ATOM 2534 C C . ARG A 1 319 ? 16.040 -9.809 -2.421 1.00 80.75 319 ARG A C 1
ATOM 2536 O O . ARG A 1 319 ? 17.001 -10.553 -2.220 1.00 80.75 319 ARG A O 1
ATOM 2543 N N . PHE A 1 320 ? 15.846 -9.187 -3.575 1.00 80.75 320 PHE A N 1
ATOM 2544 C CA . PHE A 1 320 ? 16.768 -9.275 -4.688 1.00 80.75 320 PHE A CA 1
ATOM 2545 C C . PHE A 1 320 ? 18.104 -8.586 -4.389 1.00 80.75 320 PHE A C 1
ATOM 2547 O O . PHE A 1 320 ? 19.153 -9.219 -4.509 1.00 80.75 320 PHE A O 1
ATOM 2554 N N . VAL A 1 321 ? 18.074 -7.330 -3.940 1.00 76.06 321 VAL A N 1
ATOM 2555 C CA . VAL A 1 321 ? 19.269 -6.550 -3.588 1.00 76.06 321 VAL A CA 1
ATOM 2556 C C . VAL A 1 321 ? 20.062 -7.239 -2.476 1.00 76.06 321 VAL A C 1
ATOM 2558 O O . VAL A 1 321 ? 21.280 -7.366 -2.593 1.00 76.06 321 VAL A O 1
ATOM 2561 N N . ALA A 1 322 ? 19.387 -7.769 -1.450 1.00 72.00 322 ALA A N 1
ATOM 2562 C CA . ALA A 1 322 ? 20.032 -8.502 -0.360 1.00 72.00 322 ALA A CA 1
ATOM 2563 C C . ALA A 1 322 ? 20.774 -9.769 -0.832 1.00 72.00 322 ALA A C 1
ATOM 2565 O O . ALA A 1 322 ? 21.819 -10.114 -0.284 1.00 72.00 322 ALA A O 1
ATOM 2566 N N . ARG A 1 323 ? 20.264 -10.455 -1.866 1.00 70.94 323 ARG A N 1
ATOM 2567 C CA . ARG A 1 323 ? 20.872 -11.677 -2.429 1.00 70.94 323 ARG A CA 1
ATOM 2568 C C . ARG A 1 323 ? 22.011 -11.404 -3.418 1.00 70.94 323 ARG A C 1
ATOM 2570 O O . ARG A 1 323 ? 22.763 -12.320 -3.730 1.00 70.94 323 ARG A O 1
ATOM 2577 N N . GLN A 1 324 ? 22.143 -10.181 -3.927 1.00 66.94 324 GLN A N 1
ATOM 2578 C CA . GLN A 1 324 ? 23.081 -9.823 -5.003 1.00 66.94 324 GLN A CA 1
ATOM 2579 C C . GLN A 1 324 ? 24.329 -9.088 -4.492 1.00 66.94 324 GLN A C 1
ATOM 2581 O O . GLN A 1 324 ? 24.870 -8.213 -5.171 1.00 66.94 324 GLN A O 1
ATOM 2586 N N . THR A 1 325 ? 24.836 -9.451 -3.311 1.00 52.41 325 THR A N 1
ATOM 2587 C CA . THR A 1 325 ? 26.097 -8.947 -2.738 1.00 52.41 325 THR A CA 1
ATOM 2588 C C . THR A 1 325 ? 27.323 -9.393 -3.564 1.00 52.41 325 THR A C 1
ATOM 2590 O O . THR A 1 325 ? 28.169 -10.152 -3.108 1.00 52.41 325 THR A O 1
ATOM 2593 N N . GLY A 1 326 ? 27.448 -8.933 -4.816 1.00 52.06 326 GLY A N 1
ATOM 2594 C CA . GLY A 1 326 ? 28.604 -9.223 -5.676 1.00 52.06 326 GLY A CA 1
ATOM 2595 C C . GLY A 1 326 ? 28.520 -8.738 -7.130 1.00 52.06 326 GLY A C 1
ATOM 2596 O O . GLY A 1 326 ? 29.545 -8.418 -7.735 1.00 52.06 326 GLY A O 1
ATOM 2597 N N . THR A 1 327 ? 27.330 -8.610 -7.712 1.00 58.16 327 THR A N 1
ATOM 2598 C CA . THR A 1 327 ? 27.128 -8.293 -9.140 1.00 58.16 327 THR A CA 1
ATOM 2599 C C . THR A 1 327 ? 26.886 -6.797 -9.354 1.00 58.16 327 THR A C 1
ATOM 2601 O O . THR A 1 327 ? 25.768 -6.328 -9.535 1.00 58.16 327 THR A O 1
ATOM 2604 N N . ARG A 1 328 ? 27.968 -6.008 -9.440 1.00 63.84 328 ARG A N 1
ATOM 2605 C CA . ARG A 1 328 ? 27.928 -4.545 -9.714 1.00 63.84 328 ARG A CA 1
ATOM 2606 C C . ARG A 1 328 ? 27.264 -4.134 -11.047 1.00 63.84 328 ARG A C 1
ATOM 2608 O O . ARG A 1 328 ? 27.270 -2.954 -11.388 1.00 63.84 328 ARG A O 1
ATOM 2615 N N . ARG A 1 329 ? 26.776 -5.086 -11.845 1.00 79.94 329 ARG A N 1
ATOM 2616 C CA . ARG A 1 329 ? 26.269 -4.864 -13.206 1.00 79.94 329 ARG A CA 1
ATOM 2617 C C . ARG A 1 329 ? 24.750 -4.817 -13.301 1.00 79.94 329 ARG A C 1
ATOM 2619 O O . ARG A 1 329 ? 24.271 -4.458 -14.365 1.00 79.94 329 ARG A O 1
ATOM 2626 N N . LEU A 1 330 ? 24.005 -5.117 -12.241 1.00 86.94 330 LEU A N 1
ATOM 2627 C CA . LEU A 1 330 ? 22.551 -4.981 -12.223 1.00 86.94 330 LEU A CA 1
ATOM 2628 C C . LEU A 1 330 ? 22.142 -4.066 -11.073 1.00 86.94 330 LEU A C 1
ATOM 2630 O O . LEU A 1 330 ? 22.462 -4.322 -9.917 1.00 86.94 330 LEU A O 1
ATOM 2634 N N . ARG A 1 331 ? 21.431 -2.993 -11.406 1.00 89.75 331 ARG A N 1
ATOM 2635 C CA . ARG A 1 331 ? 20.751 -2.124 -10.442 1.00 89.75 331 ARG A CA 1
ATOM 2636 C C . ARG A 1 331 ? 19.250 -2.270 -10.621 1.00 89.75 331 ARG A C 1
ATOM 2638 O O . ARG A 1 331 ? 18.776 -2.316 -11.755 1.00 89.75 331 ARG A O 1
ATOM 2645 N N . ALA A 1 332 ? 18.522 -2.327 -9.514 1.00 91.56 332 ALA A N 1
ATOM 2646 C CA . ALA A 1 332 ? 17.074 -2.442 -9.503 1.00 91.56 332 ALA A CA 1
ATOM 2647 C C . ALA A 1 332 ? 16.482 -1.423 -8.526 1.00 91.56 332 ALA A C 1
ATOM 2649 O O . ALA A 1 332 ? 17.018 -1.252 -7.433 1.00 91.56 332 ALA A O 1
ATOM 2650 N N . ASP A 1 333 ? 15.422 -0.727 -8.929 1.00 90.94 333 ASP A N 1
ATOM 2651 C CA . ASP A 1 333 ? 14.727 0.236 -8.070 1.00 90.94 333 ASP A CA 1
ATOM 2652 C C . ASP A 1 333 ? 13.251 0.363 -8.473 1.00 90.94 333 ASP A C 1
ATOM 2654 O O . ASP A 1 333 ? 12.872 0.118 -9.627 1.00 90.94 333 ASP A O 1
ATOM 2658 N N . MET A 1 334 ? 12.418 0.743 -7.507 1.00 90.50 334 MET A N 1
ATOM 2659 C CA . MET A 1 334 ? 11.011 1.058 -7.721 1.00 90.50 334 MET A CA 1
ATOM 2660 C C . MET A 1 334 ? 10.851 2.568 -7.857 1.00 90.50 334 MET A C 1
ATOM 2662 O O . MET A 1 334 ? 11.404 3.332 -7.076 1.00 90.50 334 MET A O 1
ATOM 2666 N N . PHE A 1 335 ? 10.067 3.008 -8.830 1.00 87.31 335 PHE A N 1
ATOM 2667 C CA . PHE A 1 335 ? 9.877 4.412 -9.153 1.00 87.31 335 PHE A CA 1
ATOM 2668 C C . PHE A 1 335 ? 8.459 4.860 -8.841 1.00 87.31 335 PHE A C 1
ATOM 2670 O O . PHE A 1 335 ? 7.488 4.205 -9.222 1.00 87.31 335 PHE A O 1
ATOM 2677 N N . ASN A 1 336 ? 8.355 6.017 -8.194 1.00 81.56 336 ASN A N 1
ATOM 2678 C CA . ASN A 1 336 ? 7.094 6.674 -7.874 1.00 81.56 336 ASN A CA 1
ATOM 2679 C C . ASN A 1 336 ? 7.168 8.160 -8.246 1.00 81.56 336 ASN A C 1
ATOM 2681 O O . ASN A 1 336 ? 8.249 8.754 -8.279 1.00 81.56 336 ASN A O 1
ATOM 2685 N N . GLY A 1 337 ? 6.012 8.772 -8.507 1.00 76.38 337 GLY A N 1
ATOM 2686 C CA . GLY A 1 337 ? 5.916 10.220 -8.668 1.00 76.38 337 GLY A CA 1
ATOM 2687 C C . GLY A 1 337 ? 6.200 10.923 -7.341 1.00 76.38 337 GLY A C 1
ATOM 2688 O O . GLY A 1 337 ? 5.513 10.678 -6.349 1.00 76.38 337 GLY A O 1
ATOM 2689 N N . MET A 1 338 ? 7.209 11.794 -7.317 1.00 68.62 338 MET A N 1
ATOM 2690 C CA . MET A 1 338 ? 7.487 12.696 -6.201 1.00 68.62 338 MET A CA 1
ATOM 2691 C C . MET A 1 338 ? 6.909 14.070 -6.544 1.00 68.62 338 MET A C 1
ATOM 2693 O O . MET A 1 338 ? 7.529 14.851 -7.263 1.00 68.62 338 MET A O 1
ATOM 2697 N N . GLY A 1 339 ? 5.700 14.340 -6.052 1.00 57.59 339 GLY A N 1
ATOM 2698 C CA . GLY A 1 339 ? 5.005 15.623 -6.169 1.00 57.59 339 GLY A CA 1
ATOM 2699 C C . GLY A 1 339 ? 4.414 16.037 -4.822 1.00 57.59 339 GLY A C 1
ATOM 2700 O O . GLY A 1 339 ? 4.164 15.191 -3.963 1.00 57.59 339 GLY A O 1
ATOM 2701 N N . THR A 1 340 ? 4.228 17.339 -4.609 1.00 44.12 340 THR A N 1
ATOM 2702 C CA . THR A 1 340 ? 3.877 17.902 -3.294 1.00 44.12 340 THR A CA 1
ATOM 2703 C C . THR A 1 340 ? 2.413 17.724 -2.899 1.00 44.12 340 THR A C 1
ATOM 2705 O O . THR A 1 340 ? 2.117 17.761 -1.707 1.00 44.12 340 THR A O 1
ATOM 2708 N N . GLN A 1 341 ? 1.492 17.485 -3.837 1.00 47.12 341 GLN A N 1
ATOM 2709 C CA . GLN A 1 341 ? 0.090 17.212 -3.510 1.00 47.12 341 GLN A CA 1
ATOM 2710 C C . GLN A 1 341 ? -0.678 16.733 -4.745 1.00 47.12 341 GLN A C 1
ATOM 2712 O O . GLN A 1 341 ? -0.473 17.264 -5.832 1.00 47.12 341 GLN A O 1
ATOM 2717 N N . TYR A 1 342 ? -1.600 15.785 -4.575 1.00 50.16 342 TYR A N 1
ATOM 2718 C CA . TYR A 1 342 ? -2.692 15.619 -5.536 1.00 50.16 342 TYR A CA 1
ATOM 2719 C C . TYR A 1 342 ? -3.696 16.751 -5.298 1.00 50.16 342 TYR A C 1
ATOM 2721 O O . TYR A 1 342 ? -4.121 16.964 -4.161 1.00 50.16 342 TYR A O 1
ATOM 2729 N N . LEU A 1 343 ? -4.052 17.489 -6.350 1.00 53.03 343 LEU A N 1
ATOM 2730 C CA . LEU A 1 343 ? -5.057 18.558 -6.273 1.00 53.03 343 LEU A CA 1
ATOM 2731 C C . LEU A 1 343 ? -6.499 18.018 -6.297 1.00 53.03 343 LEU A C 1
ATOM 2733 O O . LEU A 1 343 ? -7.430 18.757 -5.984 1.00 53.03 343 LEU A O 1
ATOM 2737 N N . SER A 1 344 ? -6.682 16.733 -6.618 1.00 55.06 344 SER A N 1
ATOM 2738 C CA . SER A 1 344 ? -7.970 16.040 -6.644 1.00 55.06 344 SER A CA 1
ATOM 2739 C C . SER A 1 344 ? -8.013 14.829 -5.705 1.00 55.06 344 SER A C 1
ATOM 2741 O O . SER A 1 344 ? -6.995 14.327 -5.217 1.00 55.06 344 SER A O 1
ATOM 2743 N N . VAL A 1 345 ? -9.231 14.346 -5.446 1.00 61.47 345 VAL A N 1
ATOM 2744 C CA . VAL A 1 345 ? -9.468 13.077 -4.753 1.00 61.47 345 VAL A CA 1
ATOM 2745 C C . VAL A 1 345 ? -9.048 11.932 -5.680 1.00 61.47 345 VAL A C 1
ATOM 2747 O O . VAL A 1 345 ? -9.650 11.735 -6.732 1.00 61.47 345 VAL A O 1
ATOM 2750 N N . TYR A 1 346 ? -8.016 11.175 -5.296 1.00 66.31 346 TYR A N 1
ATOM 2751 C CA . TYR A 1 346 ? -7.401 10.158 -6.158 1.00 66.31 346 TYR A CA 1
ATOM 2752 C C . TYR A 1 346 ? -8.168 8.829 -6.215 1.00 66.31 346 TYR A C 1
ATOM 2754 O O . TYR A 1 346 ? -7.878 8.008 -7.084 1.00 66.31 346 TYR A O 1
ATOM 2762 N N . SER A 1 347 ? -9.141 8.598 -5.329 1.00 74.44 347 SER A N 1
ATOM 2763 C CA . SER A 1 347 ? -10.089 7.487 -5.433 1.00 74.44 347 SER A CA 1
ATOM 2764 C C . SER A 1 347 ? -11.388 7.773 -4.673 1.00 74.44 347 SER A C 1
ATOM 2766 O O . SER A 1 347 ? -11.384 8.505 -3.687 1.00 74.44 347 SER A O 1
ATOM 2768 N N . LEU A 1 348 ? -12.505 7.222 -5.148 1.00 79.88 348 LEU A N 1
ATOM 2769 C CA . LEU A 1 348 ? -13.839 7.480 -4.607 1.00 79.88 348 LEU A CA 1
ATOM 2770 C C . LEU A 1 348 ? -14.498 6.191 -4.115 1.00 79.88 348 LEU A C 1
ATOM 2772 O O . LEU A 1 348 ? -14.433 5.144 -4.773 1.00 79.88 348 LEU A O 1
ATOM 2776 N N . GLY A 1 349 ? -15.181 6.310 -2.977 1.00 84.31 349 GLY A N 1
ATOM 2777 C CA . GLY A 1 349 ? -15.987 5.256 -2.371 1.00 84.31 349 GLY A CA 1
ATOM 2778 C C . GLY A 1 349 ? -15.180 4.094 -1.789 1.00 84.31 349 GLY A C 1
ATOM 2779 O O . GLY A 1 349 ? -13.958 3.998 -1.925 1.00 84.31 349 GLY A O 1
ATOM 2780 N N . VAL A 1 350 ? -15.902 3.194 -1.126 1.00 86.94 350 VAL A N 1
ATOM 2781 C CA . VAL A 1 350 ? -15.358 2.002 -0.469 1.00 86.94 350 VAL A CA 1
ATOM 2782 C C . VAL A 1 350 ? -15.833 0.771 -1.231 1.00 86.94 350 VAL A C 1
ATOM 2784 O O . VAL A 1 350 ? -17.026 0.491 -1.301 1.00 86.94 350 VAL A O 1
ATOM 2787 N N . GLY A 1 351 ? -14.891 0.072 -1.850 1.00 85.81 351 GLY A N 1
ATOM 2788 C CA . GLY A 1 351 ? -15.103 -1.214 -2.497 1.00 85.81 351 GLY A CA 1
ATOM 2789 C C . GLY A 1 351 ? -14.849 -2.378 -1.541 1.00 85.81 351 GLY A C 1
ATOM 2790 O O . GLY A 1 351 ? -14.951 -2.258 -0.322 1.00 85.81 351 GLY A O 1
ATOM 2791 N N . ARG A 1 352 ? -14.492 -3.531 -2.110 1.00 89.06 352 ARG A N 1
ATOM 2792 C CA . ARG A 1 352 ? -14.171 -4.741 -1.344 1.00 89.06 352 ARG A CA 1
ATOM 2793 C C . ARG A 1 352 ? -12.988 -4.511 -0.388 1.00 89.06 352 ARG A C 1
ATOM 2795 O O . ARG A 1 352 ? -12.057 -3.785 -0.726 1.00 89.06 352 ARG A O 1
ATOM 2802 N N . LEU A 1 353 ? -12.996 -5.193 0.757 1.00 91.56 353 LEU A N 1
ATOM 2803 C CA . LEU A 1 353 ? -11.812 -5.389 1.594 1.00 91.56 353 LEU A CA 1
ATOM 2804 C C . LEU A 1 353 ? -11.047 -6.640 1.126 1.00 91.56 353 LEU A C 1
ATOM 2806 O O . LEU A 1 353 ? -11.636 -7.723 1.030 1.00 91.56 353 LEU A O 1
ATOM 2810 N N . SER A 1 354 ? -9.760 -6.472 0.825 1.00 91.94 354 SER A N 1
ATOM 2811 C CA . SER A 1 354 ? -8.786 -7.563 0.695 1.00 91.94 354 SER A CA 1
ATOM 2812 C C . SER A 1 354 ? -7.821 -7.522 1.874 1.00 91.94 354 SER A C 1
ATOM 2814 O O . SER A 1 354 ? -7.467 -6.441 2.355 1.00 91.94 354 SER A O 1
ATOM 2816 N N . LEU A 1 355 ? -7.351 -8.692 2.290 1.00 92.62 355 LEU A N 1
ATOM 2817 C CA . LEU A 1 355 ? -6.331 -8.835 3.319 1.00 92.62 355 LEU A CA 1
ATOM 2818 C C . LEU A 1 355 ? -5.092 -9.491 2.750 1.00 92.62 355 LEU A C 1
ATOM 2820 O O . LEU A 1 355 ? -5.159 -10.317 1.838 1.00 92.62 355 LEU A O 1
ATOM 2824 N N . PHE A 1 356 ? -3.962 -9.133 3.335 1.00 92.12 356 PHE A N 1
ATOM 2825 C CA . PHE A 1 356 ? -2.678 -9.688 2.975 1.00 92.12 356 PHE A CA 1
ATOM 2826 C C . PHE A 1 356 ? -1.897 -10.051 4.233 1.00 92.12 356 PHE A C 1
ATOM 2828 O O . PHE A 1 356 ? -1.863 -9.251 5.163 1.00 92.12 356 PHE A O 1
ATOM 2835 N N . SER A 1 357 ? -1.253 -11.214 4.272 1.00 90.06 357 SER A N 1
ATOM 2836 C CA . SER A 1 357 ? -0.265 -11.524 5.307 1.00 90.06 357 SER A CA 1
ATOM 2837 C C . SER A 1 357 ? 1.118 -11.042 4.874 1.00 90.06 357 SER A C 1
ATOM 2839 O O . SER A 1 357 ? 1.454 -11.046 3.684 1.00 90.06 357 SER A O 1
ATOM 2841 N N . LEU A 1 358 ? 1.918 -10.598 5.842 1.00 85.75 358 LEU A N 1
ATOM 2842 C CA . LEU A 1 358 ? 3.360 -10.445 5.684 1.00 85.75 358 LEU A CA 1
ATOM 2843 C C . LEU A 1 358 ? 4.038 -11.682 6.272 1.00 85.75 358 LEU A C 1
ATOM 2845 O O . LEU A 1 358 ? 4.357 -11.724 7.458 1.00 85.75 358 LEU A O 1
ATOM 2849 N N . ASP A 1 359 ? 4.265 -12.689 5.434 1.00 72.12 359 ASP A N 1
ATOM 2850 C CA . ASP A 1 359 ? 4.900 -13.929 5.875 1.00 72.12 359 ASP A CA 1
ATOM 2851 C C . ASP A 1 359 ? 6.412 -13.703 5.982 1.00 72.12 359 ASP A C 1
ATOM 2853 O O . ASP A 1 359 ? 7.065 -13.346 4.987 1.00 72.12 359 ASP A O 1
ATOM 2857 N N . GLY A 1 360 ? 6.981 -13.903 7.178 1.00 56.56 360 GLY A N 1
ATOM 2858 C CA . GLY A 1 360 ? 8.428 -14.008 7.373 1.00 56.56 360 GLY A CA 1
ATOM 2859 C C . GLY A 1 360 ? 8.992 -15.013 6.368 1.00 56.56 360 GLY A C 1
ATOM 2860 O O . GLY A 1 360 ? 8.426 -16.084 6.183 1.00 56.56 360 GLY A O 1
ATOM 2861 N N . ALA A 1 361 ? 10.051 -14.642 5.641 1.00 37.78 361 ALA A N 1
ATOM 2862 C CA . ALA A 1 361 ? 10.691 -15.638 4.787 1.00 37.78 361 ALA A CA 1
ATOM 2863 C C . ALA A 1 361 ? 11.457 -16.576 5.715 1.00 37.78 361 ALA A C 1
ATOM 2865 O O . ALA A 1 361 ? 12.456 -16.140 6.286 1.00 37.78 361 ALA A O 1
ATOM 2866 N N . GLU A 1 362 ? 10.957 -17.796 5.876 1.00 35.34 362 GLU A N 1
ATOM 2867 C CA . GLU A 1 362 ? 11.816 -18.935 6.200 1.00 35.34 362 GLU A CA 1
ATOM 2868 C C . GLU A 1 362 ? 12.895 -19.109 5.120 1.00 35.34 362 GLU A C 1
ATOM 2870 O O . GLU A 1 362 ? 12.591 -18.906 3.913 1.00 35.34 362 GLU A O 1
#

Sequence (362 aa):
MMIREIDNEQLRECMVGTDPVLVVIAPNFEERSRGFVDHVLALRARISDEGLPLRPLRWLVLIFQGDNPNFLDGVKGHNARKAITELYAEGFEPAVRFKALPYPITGPRLVSEIRDELRDLERVESAIIDFSAIPRNVLYRLIESITQGQFEPHIDAHTSIHLAYCWATSYPDVRNLELIGEIRGQSSQLPLAQFVAGADYCDLTVLAAGSVHDAYGAVTGVRDLARSAVVNLTTIYFMNPWNLDESWKQLRNHHGLLREASNGWQIEYCFGTNHFVDIIERRLVRALVESEKGRKVAFAAAHFGPKPMVVATQMILDRFVARQTGTRRLRADMFNGMGTQYLSVYSLGVGRLSLFSLDGAE

Secondary structure (DSSP, 8-state):
-EEEEE-HHHHHHTTBSSS-EEEEE---SSTHHHHHHHHHHHHHHHHHHTTPPBPPEEEEEEEEEESS--HHHHHHHHHHHHHHHHHHHTT-GGGEEEEEEEES--HHHHHHHHHHHHTTPPPPSEEEEE-SSS-HHHHHHHHHHHHTTTTTTTS-TTSEEEEEEE--SB-----S----EEEEETTT--BHHHHHTT-SEEEEEEEESS-HHHHHHHHHHHHHH-TTSEEEEEEEEE--TT-HHHHHHHHHHTHHHHHHHTTT-EEEEE-SHHHHHHHHHHHHHHHHHHHHTT--EEEEEEE-S-HHHHHHHHHHHHHHHHH-TT-TTEEEEEEEEEES--SS-S-BS---EEEEEEE---

Mean predicted aligned error: 6.67 Å

pLDDT: mean 84.45, std 11.62, range [35.34, 97.12]

Foldseek 3Di:
DFKFWDDPVVVLVLFFDEFEEEEEAEQFLALASVVVLVVNVVSQVVCVVVVTHTYHYAYEYEYEAEPDHDVRSVSSVVSSVVSVVVCVVVVCVVRYDYDYDYPPDDLVRLLVRVLVSCVPPAAGQEYEYAPQHPPLLSVLSVVVCLVVCSNPPRRDPRRWYKYKHFDFLAFDPDLDDQFDFFKAFSVVRDGLLVLLPPFQEEEEEEEQAFDLVLSVRNVVSCVVRNPRHHYAYEYEQECAPQRNVRSVVSVVSNVVVVVVCVVPHHYHYDHDLVSLLVVLVVSVVVQVVVVVVVTQYEYEYEYPHDSSNSSNNVVVQVVVVVVCVDRPRYDYTYIYTDGDDRPDDRGHDTHDMIMIIDDDDD